Protein AF-A0A349TNV2-F1 (afdb_monomer_lite)

Secondary structure (DSSP, 8-state):
-HHHHHHHHHTTTHHHHHHHHHHHTT--HHHHHHHHHHHHHHHHHHHHHHHHHHHHH-HHHHHHHTHHHHHHHHHHHTT--SHHHHHHHHHHHHHHHHHHHHHHHHHHHHHHHHHHHHHHHHHHHHHHHHHHHHHHHHHHHHHH--THHHHHHHHHHHHHHHHHIIIIIHHHHHHS-HHHHHHHHHHHHHHHHHHHHHHHHHHHHHHHT--TTHHHHHHHHHHHHHIIIIIHHHHHHHHHHHHHHH-

Foldseek 3Di:
DVVLVVVCVVPVNCVVVVQVVVVVLVDDPVLSVVLVVLLVCLQPVVLVCLVVVCVPPPPVVLLVVLVVLVVVLVVLVVVCSDSVSSSVSSNSVSSSNSSLVNLLVVLLQVLLVVLVVCCVPVNPLVLLLLLLVLLLQLLQVLLVDPDPSNSVSVSSNSSSNSSCCNRPVVVVCVVDPPVCNVVVVVVVVVVVVVCCVVLVVVLVVQVVVVDRSRSSNVSSVVSVVCCVPPSVVVSVVRVVVVVVVVD

Structure (mmCIF, N/CA/C/O backbone):
data_AF-A0A349TNV2-F1
#
_entry.id   AF-A0A349TNV2-F1
#
loop_
_atom_site.group_PDB
_atom_site.id
_atom_site.type_symbol
_atom_site.label_atom_id
_atom_site.label_alt_id
_atom_site.label_comp_id
_atom_site.label_asym_id
_atom_site.label_entity_id
_atom_site.label_seq_id
_atom_site.pdbx_PDB_ins_code
_atom_site.Cartn_x
_atom_site.Cartn_y
_atom_site.Cartn_z
_atom_site.occupancy
_atom_site.B_iso_or_equiv
_atom_site.auth_seq_id
_atom_site.auth_comp_id
_atom_site.auth_asym_id
_atom_site.auth_atom_id
_atom_site.pdbx_PDB_model_num
ATOM 1 N N . MET A 1 1 ? -0.890 -7.336 -21.586 1.00 32.22 1 MET A N 1
ATOM 2 C CA . MET A 1 1 ? 0.481 -6.835 -21.336 1.00 32.22 1 MET A CA 1
ATOM 3 C C . MET A 1 1 ? 0.493 -5.632 -20.387 1.00 32.22 1 MET A C 1
ATOM 5 O O . MET A 1 1 ? 1.075 -5.751 -19.321 1.00 32.22 1 MET A O 1
ATOM 9 N N . ILE A 1 2 ? -0.232 -4.541 -20.679 1.00 30.17 2 ILE A N 1
ATOM 10 C CA . ILE A 1 2 ? -0.302 -3.331 -19.821 1.00 30.17 2 ILE A CA 1
ATOM 11 C C . ILE A 1 2 ? -0.907 -3.607 -18.427 1.00 30.17 2 ILE A C 1
ATOM 13 O O . ILE A 1 2 ? -0.329 -3.207 -17.424 1.00 30.17 2 ILE A O 1
ATOM 17 N N . TYR A 1 3 ? -1.991 -4.387 -18.330 1.00 29.11 3 TYR A N 1
ATOM 18 C CA . TYR A 1 3 ? -2.582 -4.757 -17.029 1.00 29.11 3 TYR A CA 1
ATOM 19 C C . TYR A 1 3 ? -1.726 -5.729 -16.202 1.00 29.11 3 TYR A C 1
ATOM 21 O O . TYR A 1 3 ? -1.764 -5.688 -14.976 1.00 29.11 3 TYR A O 1
ATOM 29 N N . GLY A 1 4 ? -0.914 -6.563 -16.861 1.00 31.00 4 GLY A N 1
ATOM 30 C CA . GLY A 1 4 ? 0.079 -7.397 -16.180 1.00 31.00 4 GLY A CA 1
ATOM 31 C C . GLY A 1 4 ? 1.189 -6.537 -15.582 1.00 31.00 4 GLY A C 1
ATOM 32 O O . GLY A 1 4 ? 1.549 -6.719 -14.428 1.00 31.00 4 GLY A O 1
ATOM 33 N N . LEU A 1 5 ? 1.658 -5.526 -16.318 1.00 33.62 5 LEU A N 1
ATOM 34 C CA . LEU A 1 5 ? 2.680 -4.597 -15.839 1.00 33.62 5 LEU A CA 1
ATOM 35 C C . LEU A 1 5 ? 2.202 -3.750 -14.644 1.00 33.62 5 LEU A C 1
ATOM 37 O O . LEU A 1 5 ? 2.949 -3.580 -13.688 1.00 33.62 5 LEU A O 1
ATOM 41 N N . SER A 1 6 ? 0.948 -3.281 -14.650 1.00 33.78 6 SER A N 1
ATOM 42 C CA . SER A 1 6 ? 0.357 -2.571 -13.501 1.00 33.78 6 SER A CA 1
ATOM 43 C C . SER A 1 6 ? 0.203 -3.470 -12.268 1.00 33.78 6 SER A C 1
ATOM 45 O O . SER A 1 6 ? 0.395 -3.017 -11.143 1.00 33.78 6 SER A O 1
ATOM 47 N N . PHE A 1 7 ? -0.075 -4.760 -12.468 1.00 36.94 7 PHE A N 1
ATOM 48 C CA . PHE A 1 7 ? -0.092 -5.761 -11.401 1.00 36.94 7 PHE A CA 1
ATOM 49 C C . PHE A 1 7 ? 1.321 -6.026 -10.831 1.00 36.94 7 PHE A C 1
ATOM 51 O O . PHE A 1 7 ? 1.501 -6.107 -9.615 1.00 36.94 7 PHE A O 1
ATOM 58 N N . PHE A 1 8 ? 2.340 -6.050 -11.699 1.00 37.78 8 PHE A N 1
ATOM 59 C CA . PHE A 1 8 ? 3.764 -6.180 -11.351 1.00 37.78 8 PHE A CA 1
ATOM 60 C C . PHE A 1 8 ? 4.435 -4.893 -10.849 1.00 37.78 8 PHE A C 1
ATOM 62 O O . PHE A 1 8 ? 5.605 -4.943 -10.491 1.00 37.78 8 PHE A O 1
ATOM 69 N N . GLN A 1 9 ? 3.733 -3.757 -10.821 1.00 39.41 9 GLN A N 1
ATOM 70 C CA . GLN A 1 9 ? 4.175 -2.539 -10.129 1.00 39.41 9 GLN A CA 1
ATOM 71 C C . GLN A 1 9 ? 3.709 -2.511 -8.665 1.00 39.41 9 GLN A C 1
ATOM 73 O O . GLN A 1 9 ? 4.370 -1.907 -7.823 1.00 39.41 9 GLN A O 1
ATOM 78 N N . CYS A 1 10 ? 2.592 -3.178 -8.339 1.00 38.66 10 CYS A N 1
ATOM 79 C CA . CYS A 1 10 ? 2.111 -3.318 -6.958 1.00 38.66 10 CYS A CA 1
ATOM 80 C C . CYS A 1 10 ? 2.883 -4.378 -6.158 1.00 38.66 10 CYS A C 1
ATOM 82 O O . CYS A 1 10 ? 3.045 -4.242 -4.946 1.00 38.66 10 CYS A O 1
ATOM 84 N N . PHE A 1 11 ? 3.371 -5.420 -6.828 1.00 34.78 11 PHE A N 1
ATOM 85 C CA . PHE A 1 11 ? 4.443 -6.272 -6.323 1.00 34.78 11 PHE A CA 1
ATOM 86 C C . PHE A 1 11 ? 5.763 -5.656 -6.772 1.00 34.78 11 PHE A C 1
ATOM 88 O O . PHE A 1 11 ? 5.845 -5.247 -7.909 1.00 34.78 11 PHE A O 1
ATOM 95 N N . MET A 1 12 ? 6.810 -5.586 -5.956 1.00 51.19 12 MET A N 1
ATOM 96 C CA . MET A 1 12 ? 8.117 -5.019 -6.347 1.00 51.19 12 MET A CA 1
ATOM 97 C C . MET A 1 12 ? 8.882 -5.880 -7.394 1.00 51.19 12 MET A C 1
ATOM 99 O O . MET A 1 12 ? 10.088 -6.079 -7.288 1.00 51.19 12 MET A O 1
ATOM 103 N N . LEU A 1 13 ? 8.189 -6.434 -8.395 1.00 44.84 13 LEU A N 1
ATOM 104 C CA . LEU A 1 13 ? 8.688 -7.363 -9.411 1.00 44.84 13 LEU A CA 1
ATOM 105 C C . LEU A 1 13 ? 9.295 -6.662 -10.637 1.00 44.84 13 LEU A C 1
ATOM 107 O O . LEU A 1 13 ? 9.923 -7.329 -11.454 1.00 44.84 13 LEU A O 1
ATOM 111 N N . THR A 1 14 ? 9.219 -5.331 -10.736 1.00 53.31 14 THR A N 1
ATOM 112 C CA . THR A 1 14 ? 10.075 -4.568 -11.664 1.00 53.31 14 THR A CA 1
ATOM 113 C C . THR A 1 14 ? 11.560 -4.790 -11.351 1.00 53.31 14 THR A C 1
ATOM 115 O O . THR A 1 14 ? 12.366 -4.920 -12.265 1.00 53.31 14 THR A O 1
ATOM 118 N N . VAL A 1 15 ? 11.925 -4.915 -10.069 1.00 56.25 15 VAL A N 1
ATOM 119 C CA . VAL A 1 15 ? 13.321 -5.020 -9.608 1.00 56.25 15 VAL A CA 1
ATOM 120 C C . VAL A 1 15 ? 14.078 -6.224 -10.204 1.00 56.25 15 VAL A C 1
ATOM 122 O O . VAL A 1 15 ? 15.173 -6.019 -10.727 1.00 56.25 15 VAL A O 1
ATOM 125 N N . PRO A 1 16 ? 13.545 -7.465 -10.207 1.00 54.78 16 PRO A N 1
ATOM 126 C CA . PRO A 1 16 ? 14.245 -8.598 -10.820 1.00 54.78 16 PRO A CA 1
ATOM 127 C C . PRO A 1 16 ? 14.304 -8.561 -12.354 1.00 54.78 16 PRO A C 1
ATOM 129 O O . PRO A 1 16 ? 15.108 -9.285 -12.932 1.00 54.78 16 PRO A O 1
ATOM 132 N N . VAL A 1 17 ? 13.484 -7.744 -13.026 1.00 64.81 17 VAL A N 1
ATOM 133 C CA . VAL A 1 17 ? 13.437 -7.669 -14.501 1.00 64.81 17 VAL A CA 1
ATOM 134 C C . VAL A 1 17 ? 14.246 -6.487 -15.043 1.00 64.81 17 VAL A C 1
ATOM 136 O O . VAL A 1 17 ? 14.849 -6.593 -16.110 1.00 64.81 17 VAL A O 1
ATOM 139 N N . ILE A 1 18 ? 14.310 -5.375 -14.305 1.00 72.81 18 ILE A N 1
ATOM 140 C CA . ILE A 1 18 ? 14.924 -4.126 -14.771 1.00 72.81 18 ILE A CA 1
ATOM 141 C C . ILE A 1 18 ? 16.445 -4.236 -14.917 1.00 72.81 18 ILE A C 1
ATOM 143 O O . ILE A 1 18 ? 17.007 -3.725 -15.883 1.00 72.81 18 ILE A O 1
ATOM 147 N N . VAL A 1 19 ? 17.105 -4.978 -14.019 1.00 75.31 19 VAL A N 1
ATOM 148 C CA . VAL A 1 19 ? 18.560 -5.184 -14.061 1.00 75.31 19 VAL A CA 1
ATOM 149 C C . VAL A 1 19 ? 18.973 -6.017 -15.286 1.00 75.31 19 VAL A C 1
ATOM 151 O O . VAL A 1 19 ? 19.799 -5.526 -16.058 1.00 75.31 19 VAL A O 1
ATOM 154 N N . PRO A 1 20 ? 18.390 -7.210 -15.557 1.00 76.31 20 PRO A N 1
ATOM 155 C CA . PRO A 1 20 ? 18.651 -7.932 -16.805 1.00 76.31 20 PRO A CA 1
ATOM 156 C C . PRO A 1 20 ? 18.308 -7.128 -18.064 1.00 76.31 20 PRO A C 1
ATOM 158 O O . PRO A 1 20 ? 19.031 -7.200 -19.055 1.00 76.31 20 PRO A O 1
ATOM 161 N N . PHE A 1 21 ? 17.230 -6.339 -18.032 1.00 80.75 21 PHE A N 1
ATOM 162 C CA . PHE A 1 21 ? 16.831 -5.507 -19.165 1.00 80.75 21 PHE A CA 1
ATOM 163 C C . PHE A 1 21 ? 17.869 -4.415 -19.477 1.00 80.75 21 PHE A C 1
ATOM 165 O O . PHE A 1 21 ? 18.309 -4.308 -20.620 1.00 80.75 21 PHE A O 1
ATOM 172 N N . PHE A 1 22 ? 18.331 -3.646 -18.488 1.00 81.38 22 PHE A N 1
ATOM 173 C CA . PHE A 1 22 ? 19.371 -2.633 -18.711 1.00 81.38 22 PHE A CA 1
ATOM 174 C C . PHE A 1 22 ? 20.727 -3.248 -19.073 1.00 81.38 22 PHE A C 1
ATOM 176 O O . PHE A 1 22 ? 21.429 -2.707 -19.926 1.00 81.38 22 PHE A O 1
ATOM 183 N N . ALA A 1 23 ? 21.060 -4.418 -18.522 1.00 82.81 23 ALA A N 1
ATOM 184 C CA . ALA A 1 23 ? 22.239 -5.169 -18.949 1.00 82.81 23 ALA A CA 1
ATOM 185 C C . ALA A 1 23 ? 22.142 -5.586 -20.430 1.00 82.81 23 ALA A C 1
ATOM 187 O O . ALA A 1 23 ? 23.123 -5.485 -21.163 1.00 82.81 23 ALA A O 1
ATOM 188 N N . SER A 1 24 ? 20.951 -5.973 -20.912 1.00 82.12 24 SER A N 1
ATOM 189 C CA . SER A 1 24 ? 20.725 -6.285 -22.336 1.00 82.12 24 SER A CA 1
ATOM 190 C C . SER A 1 24 ? 20.869 -5.072 -23.267 1.00 82.12 24 SER A C 1
ATOM 192 O O . SER A 1 24 ? 21.151 -5.240 -24.450 1.00 82.12 24 SER A O 1
ATOM 194 N N . LYS A 1 25 ? 20.739 -3.850 -22.730 1.00 81.38 25 LYS A N 1
ATOM 195 C CA . LYS A 1 25 ? 21.021 -2.581 -23.424 1.00 81.38 25 LYS A CA 1
ATOM 196 C C . LYS A 1 25 ? 22.511 -2.196 -23.395 1.00 81.38 25 LYS A C 1
ATOM 198 O O . LYS A 1 25 ? 22.867 -1.126 -23.873 1.00 81.38 25 LYS A O 1
ATOM 203 N N . GLY A 1 26 ? 23.378 -3.054 -22.853 1.00 84.81 26 GLY A N 1
ATOM 204 C CA . GLY A 1 26 ? 24.829 -2.859 -22.829 1.00 84.81 26 GLY A CA 1
ATOM 205 C C . GLY A 1 26 ? 25.359 -2.070 -21.631 1.00 84.81 26 GLY A C 1
ATOM 206 O O . GLY A 1 26 ? 26.537 -1.722 -21.632 1.00 84.81 26 GLY A O 1
ATOM 207 N N . LEU A 1 27 ? 24.533 -1.790 -20.615 1.00 88.38 27 LEU A N 1
ATOM 208 C CA . LEU A 1 27 ? 24.975 -1.064 -19.422 1.00 88.38 27 LEU A CA 1
ATOM 209 C C . LEU A 1 27 ? 25.756 -1.971 -18.468 1.00 88.38 27 LEU A C 1
ATOM 211 O O . LEU A 1 27 ? 25.392 -3.124 -18.219 1.00 88.38 27 LEU A O 1
ATOM 215 N N . SER A 1 28 ? 26.792 -1.404 -17.859 1.00 92.69 28 SER A N 1
ATOM 216 C CA . SER A 1 28 ? 27.490 -2.005 -16.727 1.00 92.69 28 SER A CA 1
ATOM 217 C C . SER A 1 28 ? 26.637 -1.969 -15.453 1.00 92.69 28 SER A C 1
ATOM 219 O O . SER A 1 28 ? 25.722 -1.158 -15.300 1.00 92.69 28 SER A O 1
ATOM 221 N N . LEU A 1 29 ? 26.978 -2.815 -14.474 1.00 86.62 29 LEU A N 1
ATOM 222 C CA . LEU A 1 29 ? 26.309 -2.809 -13.168 1.00 86.62 29 LEU A CA 1
ATOM 223 C C . LEU A 1 29 ? 26.375 -1.437 -12.483 1.00 86.62 29 LEU A C 1
ATOM 225 O O . LEU A 1 29 ? 25.392 -1.014 -11.885 1.00 86.62 29 LEU A O 1
ATOM 229 N N . VAL A 1 30 ? 27.499 -0.724 -12.595 1.00 91.31 30 VAL A N 1
ATOM 230 C CA . VAL A 1 30 ? 27.665 0.605 -11.986 1.00 91.31 30 VAL A CA 1
ATOM 231 C C . VAL A 1 30 ? 26.669 1.604 -12.579 1.00 91.31 30 VAL A C 1
ATOM 233 O O . VAL A 1 30 ? 25.993 2.314 -11.838 1.00 91.31 30 VAL A O 1
ATOM 236 N N . GLU A 1 31 ? 26.515 1.612 -13.902 1.00 88.94 31 GLU A N 1
ATOM 237 C CA . GLU A 1 31 ? 25.562 2.486 -14.594 1.00 88.94 31 GLU A CA 1
ATOM 238 C C . GLU A 1 31 ? 24.113 2.147 -14.238 1.00 88.94 31 GLU A C 1
ATOM 240 O O . GLU A 1 31 ? 23.297 3.044 -14.034 1.00 88.94 31 GLU A O 1
ATOM 245 N N . ILE A 1 32 ? 23.804 0.859 -14.075 1.00 87.31 32 ILE A N 1
ATOM 246 C CA . ILE A 1 32 ? 22.494 0.406 -13.599 1.00 87.31 32 ILE A CA 1
ATOM 247 C C . ILE A 1 32 ? 22.216 0.943 -12.190 1.00 87.31 32 ILE A C 1
ATOM 249 O O . ILE A 1 32 ? 21.134 1.473 -11.941 1.00 87.31 32 ILE A O 1
ATOM 253 N N . PHE A 1 33 ? 23.179 0.872 -11.268 1.00 88.94 33 PHE A N 1
ATOM 254 C CA . PHE A 1 33 ? 23.015 1.442 -9.927 1.00 88.94 33 PHE A CA 1
ATOM 255 C C . PHE A 1 33 ? 22.883 2.973 -9.947 1.00 88.94 33 PHE A C 1
ATOM 257 O O . PHE A 1 33 ? 22.120 3.512 -9.144 1.00 88.94 33 PHE A O 1
ATOM 264 N N . TYR A 1 34 ? 23.536 3.678 -10.879 1.00 91.81 34 TYR A N 1
ATOM 265 C CA . TYR A 1 34 ? 23.293 5.111 -11.081 1.00 91.81 34 TYR A CA 1
ATOM 266 C C . TYR A 1 34 ? 21.864 5.399 -11.544 1.00 91.81 34 TYR A C 1
ATOM 268 O O . TYR A 1 34 ? 21.232 6.305 -11.001 1.00 91.81 34 TYR A O 1
ATOM 276 N N . LEU A 1 35 ? 21.319 4.612 -12.476 1.00 88.69 35 LEU A N 1
ATOM 277 C CA . LEU A 1 35 ? 19.914 4.724 -12.882 1.00 88.69 35 LEU A CA 1
ATOM 278 C C . LEU A 1 35 ? 18.961 4.511 -11.698 1.00 88.69 35 LEU A C 1
ATOM 280 O O . LEU A 1 35 ? 18.045 5.308 -11.498 1.00 88.69 35 LEU A O 1
ATOM 284 N N . GLN A 1 36 ? 19.222 3.507 -10.855 1.00 87.81 36 GLN A N 1
ATOM 285 C CA . GLN A 1 36 ? 18.415 3.263 -9.653 1.00 87.81 36 GLN A CA 1
ATOM 286 C C . GLN A 1 36 ? 18.517 4.407 -8.631 1.00 87.81 36 GLN A C 1
ATOM 288 O O . GLN A 1 36 ? 17.522 4.752 -7.992 1.00 87.81 36 GLN A O 1
ATOM 293 N N . ALA A 1 37 ? 19.691 5.030 -8.488 1.00 87.81 37 ALA A N 1
ATOM 294 C CA . ALA A 1 37 ? 19.865 6.202 -7.633 1.00 87.81 37 ALA A CA 1
ATOM 295 C C . ALA A 1 37 ? 19.082 7.419 -8.158 1.00 87.81 37 ALA A C 1
ATOM 297 O O . ALA A 1 37 ? 18.445 8.121 -7.371 1.00 87.81 37 ALA A O 1
ATOM 298 N N . VAL A 1 38 ? 19.080 7.642 -9.478 1.00 90.06 38 VAL A N 1
ATOM 299 C CA . VAL A 1 38 ? 18.273 8.689 -10.127 1.00 90.06 38 VAL A CA 1
ATOM 300 C C . VAL A 1 38 ? 16.784 8.441 -9.886 1.00 90.06 38 VAL A C 1
ATOM 302 O O . VAL A 1 38 ? 16.102 9.340 -9.395 1.00 90.06 38 VAL A O 1
ATOM 305 N N . PHE A 1 39 ? 16.296 7.219 -10.129 1.00 86.00 39 PHE A N 1
ATOM 306 C CA . PHE A 1 39 ? 14.910 6.835 -9.850 1.00 86.00 39 PHE A CA 1
ATOM 307 C C . PHE A 1 39 ? 14.528 7.111 -8.388 1.00 86.00 39 PHE A C 1
ATOM 309 O O . PHE A 1 39 ? 13.553 7.816 -8.120 1.00 86.00 39 PHE A O 1
ATOM 316 N N . ALA A 1 40 ? 15.332 6.633 -7.432 1.00 83.00 40 ALA A N 1
ATOM 317 C CA . ALA A 1 40 ? 15.083 6.824 -6.005 1.00 83.00 40 ALA A CA 1
ATOM 318 C C . ALA A 1 40 ? 15.062 8.308 -5.600 1.00 83.00 40 ALA A C 1
ATOM 320 O O . ALA A 1 40 ? 14.186 8.721 -4.838 1.00 83.00 40 ALA A O 1
ATOM 321 N N . MET A 1 41 ? 15.964 9.137 -6.139 1.00 84.81 41 MET A N 1
ATOM 322 C CA . MET A 1 41 ? 15.919 10.586 -5.909 1.00 84.81 41 MET A CA 1
ATOM 323 C C . MET A 1 41 ? 14.630 11.206 -6.444 1.00 84.81 41 MET A C 1
ATOM 325 O O . MET A 1 41 ? 13.989 11.993 -5.746 1.00 84.81 41 MET A O 1
ATOM 329 N N . THR A 1 42 ? 14.217 10.835 -7.655 1.00 83.44 42 THR A N 1
ATOM 330 C CA . THR A 1 42 ? 12.967 11.334 -8.247 1.00 83.44 42 THR A CA 1
ATOM 331 C C . THR A 1 42 ? 11.707 10.792 -7.593 1.00 83.44 42 THR A C 1
ATOM 333 O O . THR A 1 42 ? 10.646 11.375 -7.774 1.00 83.44 42 THR A O 1
ATOM 336 N N . LEU A 1 43 ? 11.804 9.718 -6.813 1.00 79.12 43 LEU A N 1
ATOM 337 C CA . LEU A 1 43 ? 10.708 9.247 -5.977 1.00 79.12 43 LEU A CA 1
ATOM 338 C C . LEU A 1 43 ? 10.530 10.156 -4.749 1.00 79.12 43 LEU A C 1
ATOM 340 O O . LEU A 1 43 ? 9.414 10.569 -4.451 1.00 79.12 43 LEU A O 1
ATOM 344 N N . VAL A 1 44 ? 11.631 10.496 -4.069 1.00 75.81 44 VAL A N 1
ATOM 345 C CA . VAL A 1 44 ? 11.621 11.242 -2.795 1.00 75.81 44 VAL A CA 1
ATOM 346 C C . VAL A 1 44 ? 11.410 12.741 -3.000 1.00 75.81 44 VAL A C 1
ATOM 348 O O . VAL A 1 44 ? 10.664 13.381 -2.257 1.00 75.81 44 VAL A O 1
ATOM 351 N N . PHE A 1 45 ? 12.071 13.329 -3.999 1.00 72.06 45 PHE A N 1
ATOM 352 C CA . PHE A 1 45 ? 12.088 14.780 -4.179 1.00 72.06 45 PHE A CA 1
ATOM 353 C C . PHE A 1 45 ? 10.701 15.388 -4.443 1.00 72.06 45 PHE A C 1
ATOM 355 O O . PHE A 1 45 ? 10.435 16.450 -3.889 1.00 72.06 45 PHE A O 1
ATOM 362 N N . PRO A 1 46 ? 9.792 14.756 -5.216 1.00 67.69 46 PRO A N 1
ATOM 363 C CA . PRO A 1 46 ? 8.415 15.220 -5.380 1.00 67.69 46 PRO A CA 1
ATOM 364 C C . PRO A 1 46 ? 7.513 14.886 -4.189 1.00 67.69 46 PRO A C 1
ATOM 366 O O . PRO A 1 46 ? 6.485 15.534 -4.013 1.00 67.69 46 PRO A O 1
ATOM 369 N N . GLU A 1 47 ? 7.874 13.915 -3.349 1.00 63.91 47 GLU A N 1
ATOM 370 C CA . GLU A 1 47 ? 7.046 13.476 -2.223 1.00 63.91 47 GLU A CA 1
ATOM 371 C C . GLU A 1 47 ? 6.894 14.592 -1.174 1.00 63.91 47 GLU A C 1
ATOM 373 O O . GLU A 1 47 ? 5.773 14.934 -0.793 1.00 63.91 47 GLU A O 1
ATOM 378 N N . ALA A 1 48 ? 7.995 15.259 -0.808 1.00 59.53 48 ALA A N 1
ATOM 379 C CA . ALA A 1 48 ? 7.993 16.401 0.113 1.00 59.53 48 ALA A CA 1
ATOM 380 C C . ALA A 1 48 ? 7.150 17.617 -0.364 1.00 59.53 48 ALA A C 1
ATOM 382 O O . ALA A 1 48 ? 6.329 18.105 0.417 1.00 59.53 48 ALA A O 1
ATOM 383 N N . PRO A 1 49 ? 7.269 18.114 -1.614 1.00 59.50 49 PRO A N 1
ATOM 384 C CA . PRO A 1 49 ? 6.438 19.199 -2.125 1.00 59.50 49 PRO A CA 1
ATOM 385 C C . PRO A 1 49 ? 5.023 18.751 -2.496 1.00 59.50 49 PRO A C 1
ATOM 387 O O . PRO A 1 49 ? 4.126 19.584 -2.446 1.00 59.50 49 PRO A O 1
ATOM 390 N N . SER A 1 50 ? 4.771 17.478 -2.832 1.00 59.19 50 SER A N 1
ATOM 391 C CA . SER A 1 50 ? 3.427 17.010 -3.217 1.00 59.19 50 SER A CA 1
ATOM 392 C C . SER A 1 50 ? 2.394 17.173 -2.100 1.00 59.19 50 SER A C 1
ATOM 394 O O . SER A 1 50 ? 1.238 17.479 -2.389 1.00 59.19 50 SER A O 1
ATOM 396 N N . GLY A 1 51 ? 2.818 17.061 -0.834 1.00 55.41 51 GLY A N 1
ATOM 397 C CA . GLY A 1 51 ? 1.975 17.366 0.323 1.00 55.41 51 GLY A CA 1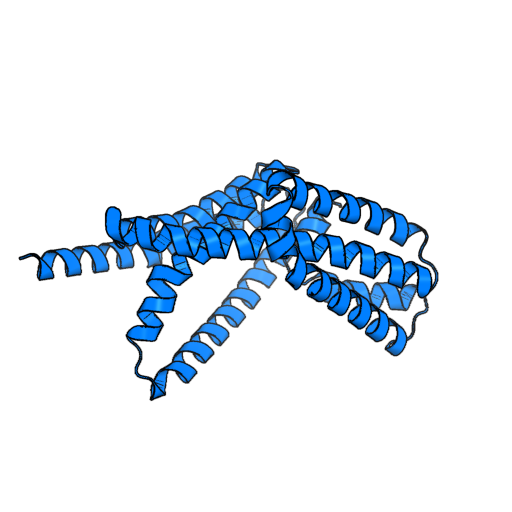
ATOM 398 C C . GLY A 1 51 ? 1.498 18.820 0.319 1.00 55.41 51 GLY A C 1
ATOM 399 O O . GLY A 1 51 ? 0.308 19.074 0.458 1.00 55.41 51 GLY A O 1
ATOM 400 N N . TYR A 1 52 ? 2.404 19.762 0.049 1.00 56.91 52 TYR A N 1
ATOM 401 C CA . TYR A 1 52 ? 2.092 21.190 -0.071 1.00 56.91 52 TYR A CA 1
ATOM 402 C C . TYR A 1 52 ? 1.324 21.526 -1.365 1.00 56.91 52 TYR A C 1
ATOM 404 O O . TYR A 1 52 ? 0.411 22.349 -1.377 1.00 56.91 52 TYR A O 1
ATOM 412 N N . PHE A 1 53 ? 1.652 20.859 -2.473 1.00 51.84 53 PHE A N 1
ATOM 413 C CA . PHE A 1 53 ? 1.035 21.077 -3.784 1.00 51.84 53 PHE A CA 1
ATOM 414 C C . PHE A 1 53 ? -0.425 20.597 -3.826 1.00 51.84 53 PHE A C 1
ATOM 416 O O . PHE A 1 53 ? -1.274 21.239 -4.449 1.00 51.84 53 PHE A O 1
ATOM 423 N N . ALA A 1 54 ? -0.742 19.499 -3.129 1.00 54.66 54 ALA A N 1
ATOM 424 C CA . ALA A 1 54 ? -2.107 18.996 -2.977 1.00 54.66 54 ALA A CA 1
ATOM 425 C C . ALA A 1 54 ? -3.012 19.958 -2.185 1.00 54.66 54 ALA A C 1
ATOM 427 O O . ALA A 1 54 ? -4.223 19.985 -2.434 1.00 54.66 54 ALA A O 1
ATOM 428 N N . ASP A 1 55 ? -2.428 20.758 -1.287 1.00 59.00 55 ASP A N 1
ATOM 429 C CA . ASP A 1 55 ? -3.137 21.770 -0.500 1.00 59.00 55 ASP A CA 1
ATOM 430 C C . ASP A 1 55 ? -3.459 23.039 -1.318 1.00 59.00 55 ASP A C 1
ATOM 432 O O . ASP A 1 55 ? -4.460 23.699 -1.045 1.00 59.00 55 ASP A O 1
ATOM 436 N N . LEU A 1 56 ? -2.678 23.351 -2.364 1.00 52.41 56 LEU A N 1
ATOM 437 C CA . LEU A 1 56 ? -2.845 24.552 -3.204 1.00 52.41 56 LEU A CA 1
ATOM 438 C C . LEU A 1 56 ? -3.660 24.330 -4.492 1.00 52.41 56 LEU A C 1
ATOM 440 O O . LEU A 1 56 ? -4.486 25.167 -4.845 1.00 52.41 56 LEU A O 1
ATOM 444 N N . PHE A 1 57 ? -3.432 23.229 -5.219 1.00 51.50 57 PHE A N 1
ATOM 445 C CA . PHE A 1 57 ? -3.938 23.049 -6.597 1.00 51.50 57 PHE A CA 1
ATOM 446 C C . PHE A 1 57 ? -5.232 22.230 -6.724 1.00 51.50 57 PHE A C 1
ATOM 448 O O . PHE A 1 57 ? -5.756 22.043 -7.826 1.00 51.50 57 PHE A O 1
ATOM 455 N N . GLY A 1 58 ? -5.763 21.738 -5.606 1.00 56.22 58 GLY A N 1
ATOM 456 C CA . GLY A 1 58 ? -6.952 20.894 -5.590 1.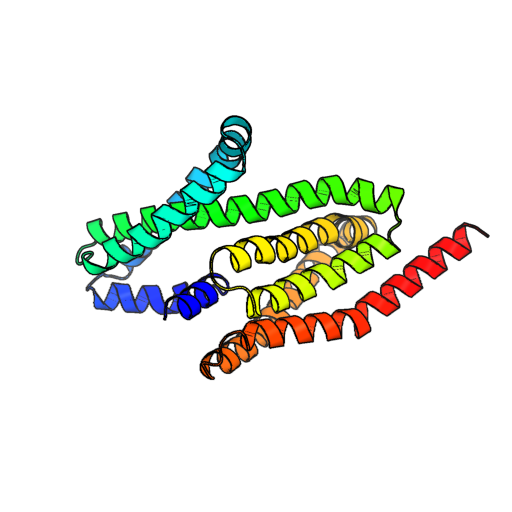00 56.22 58 GLY A CA 1
ATOM 457 C C . GLY A 1 58 ? -6.657 19.435 -5.968 1.00 56.22 58 GLY A C 1
ATOM 458 O O . GLY A 1 58 ? -6.128 19.103 -7.031 1.00 56.22 58 GLY A O 1
ATOM 459 N N . ARG A 1 59 ? -7.075 18.528 -5.077 1.00 54.16 59 ARG A N 1
ATOM 460 C CA . ARG A 1 59 ? -6.744 17.087 -5.060 1.00 54.16 59 ARG A CA 1
ATOM 461 C C . ARG A 1 59 ? -6.920 16.328 -6.374 1.00 54.16 59 ARG A C 1
ATOM 463 O O . ARG A 1 59 ? -6.137 15.431 -6.665 1.00 54.16 59 ARG A O 1
ATOM 470 N N . ARG A 1 60 ? -7.970 16.626 -7.144 1.00 48.66 60 ARG A N 1
ATOM 471 C CA . ARG A 1 60 ? -8.304 15.866 -8.362 1.00 48.66 60 ARG A CA 1
ATOM 472 C C . ARG A 1 60 ? -7.270 16.087 -9.471 1.00 48.66 60 ARG A C 1
ATOM 474 O O . ARG A 1 60 ? -6.965 15.152 -10.203 1.00 48.66 60 ARG A O 1
ATOM 481 N N . ASN A 1 61 ? -6.702 17.289 -9.553 1.00 50.22 61 ASN A N 1
ATOM 482 C CA . ASN A 1 61 ? -5.739 17.648 -10.590 1.00 50.22 61 ASN A CA 1
ATOM 483 C C . ASN A 1 61 ? -4.344 17.100 -10.269 1.00 50.22 61 ASN A C 1
ATOM 485 O O . ASN A 1 61 ? -3.709 16.544 -11.156 1.00 50.22 61 ASN A O 1
ATOM 489 N N . ALA A 1 62 ? -3.918 17.136 -9.001 1.00 55.72 62 ALA A N 1
ATOM 490 C CA . ALA A 1 62 ? -2.651 16.535 -8.568 1.00 55.72 62 ALA A CA 1
ATOM 491 C C . ALA A 1 62 ? -2.568 15.027 -8.893 1.00 55.72 62 ALA A C 1
ATOM 493 O O . ALA A 1 62 ? -1.529 14.540 -9.330 1.00 55.72 62 ALA A O 1
ATOM 494 N N . LEU A 1 63 ? -3.686 14.300 -8.762 1.00 54.47 63 LEU A N 1
ATOM 495 C CA . LEU A 1 63 ? -3.761 12.868 -9.077 1.00 54.47 63 LEU A CA 1
ATOM 496 C C . LEU A 1 63 ? -3.777 12.573 -10.587 1.00 54.47 63 LEU A C 1
ATOM 498 O O . LEU A 1 63 ? -3.144 11.614 -11.027 1.00 54.47 63 LEU A O 1
ATOM 502 N N . MET A 1 64 ? -4.478 13.385 -11.388 1.00 54.09 64 MET A N 1
ATOM 503 C CA . MET A 1 64 ? -4.517 13.204 -12.849 1.00 54.09 64 MET A CA 1
ATOM 504 C C . MET A 1 64 ? -3.197 13.607 -13.525 1.00 54.09 64 MET A C 1
ATOM 506 O O . MET A 1 64 ? -2.798 12.983 -14.507 1.00 54.09 64 MET A O 1
ATOM 510 N N . VAL A 1 65 ? -2.477 14.590 -12.973 1.00 56.38 65 VAL A N 1
ATOM 511 C CA . VAL A 1 65 ? -1.153 15.007 -13.469 1.00 56.38 65 VAL A CA 1
ATOM 512 C C . VAL A 1 65 ? -0.107 13.894 -13.301 1.00 56.38 65 VAL A C 1
ATOM 514 O O . VAL A 1 65 ? 0.782 13.782 -14.135 1.00 56.38 65 VAL A O 1
ATOM 517 N N . GLY A 1 66 ? -0.254 13.004 -12.312 1.00 52.72 66 GLY A N 1
ATOM 518 C CA . GLY A 1 66 ? 0.638 11.854 -12.114 1.00 52.72 66 GLY A CA 1
ATOM 519 C C . GLY A 1 66 ? 0.438 10.684 -13.086 1.00 52.72 66 GLY A C 1
ATOM 520 O O . GLY A 1 66 ? 1.324 9.844 -13.222 1.00 52.72 66 GLY A O 1
ATOM 521 N N . SER A 1 67 ? -0.699 10.611 -13.792 1.00 54.12 67 SER A N 1
ATOM 522 C CA . SER A 1 67 ? -1.010 9.485 -14.696 1.00 54.12 67 SER A CA 1
ATOM 523 C C . SER A 1 67 ? -0.437 9.667 -16.110 1.00 54.12 67 SER A C 1
ATOM 525 O O . SER A 1 67 ? -0.153 8.685 -16.795 1.00 54.12 67 SER A O 1
ATOM 527 N N . VAL A 1 68 ? -0.252 10.918 -16.545 1.00 60.78 68 VAL A N 1
ATOM 528 C CA . VAL A 1 68 ? 0.282 11.279 -17.873 1.00 60.78 68 VAL A CA 1
ATOM 529 C C . VAL A 1 68 ? 1.769 10.901 -18.039 1.00 60.78 68 VAL A C 1
ATOM 531 O O . VAL A 1 68 ? 2.109 10.314 -19.069 1.00 60.78 68 VAL A O 1
ATOM 534 N N . PRO A 1 69 ? 2.652 11.124 -17.041 1.00 65.25 69 PRO A N 1
ATOM 535 C CA . PRO A 1 69 ? 4.050 10.699 -17.100 1.00 65.25 69 PRO A CA 1
ATOM 536 C C . PRO A 1 69 ? 4.213 9.187 -17.272 1.00 65.25 69 PRO A C 1
ATOM 538 O O . PRO A 1 69 ? 5.133 8.754 -17.952 1.00 65.25 69 PRO A O 1
ATOM 541 N N . HIS A 1 70 ? 3.297 8.368 -16.742 1.00 62.78 70 HIS A N 1
ATOM 542 C CA . HIS A 1 70 ? 3.405 6.906 -16.829 1.00 62.78 70 HIS A CA 1
ATOM 543 C C . HIS A 1 70 ? 3.380 6.411 -18.279 1.00 62.78 70 HIS A C 1
ATOM 545 O O . HIS A 1 70 ? 4.202 5.589 -18.672 1.00 62.78 70 HIS A O 1
ATOM 551 N N . VAL A 1 71 ? 2.467 6.945 -19.096 1.00 61.25 71 VAL A N 1
ATOM 552 C CA . VAL A 1 71 ? 2.359 6.592 -20.523 1.00 61.25 71 VAL A CA 1
ATOM 553 C C . VAL A 1 71 ? 3.545 7.151 -21.310 1.00 61.25 71 VAL A C 1
ATOM 555 O O . VAL A 1 71 ? 4.110 6.451 -22.147 1.00 61.25 71 VAL A O 1
ATOM 558 N N . LEU A 1 72 ? 3.965 8.382 -21.005 1.00 67.44 72 LEU A N 1
ATOM 559 C CA . LEU A 1 72 ? 5.114 9.021 -21.652 1.00 67.44 72 LEU A CA 1
ATOM 560 C C . LEU A 1 72 ? 6.432 8.297 -21.342 1.00 67.44 72 LEU A C 1
ATOM 562 O O . LEU A 1 72 ? 7.250 8.129 -22.239 1.00 67.44 72 LEU A O 1
ATOM 566 N N . GLY A 1 73 ? 6.613 7.795 -20.118 1.00 66.00 73 GLY A N 1
ATOM 567 C CA . GLY A 1 73 ? 7.796 7.033 -19.717 1.00 66.00 73 GLY A CA 1
ATOM 568 C C . GLY A 1 73 ? 7.975 5.777 -20.566 1.00 66.00 73 GLY A C 1
ATOM 569 O O . GLY A 1 73 ? 9.030 5.572 -21.161 1.00 66.00 73 GLY A O 1
ATOM 570 N N . TYR A 1 74 ? 6.923 4.974 -20.736 1.00 67.62 74 TYR A N 1
ATOM 571 C CA . TYR A 1 74 ? 7.010 3.785 -21.593 1.00 67.62 74 TYR A CA 1
ATOM 572 C C . TYR A 1 74 ? 7.263 4.113 -23.071 1.00 67.62 74 TYR A C 1
ATOM 574 O O . TYR A 1 74 ? 7.885 3.312 -23.766 1.00 67.62 74 TYR A O 1
ATOM 582 N N . LEU A 1 75 ? 6.852 5.287 -23.561 1.00 69.12 75 LEU A N 1
ATOM 583 C CA . LEU A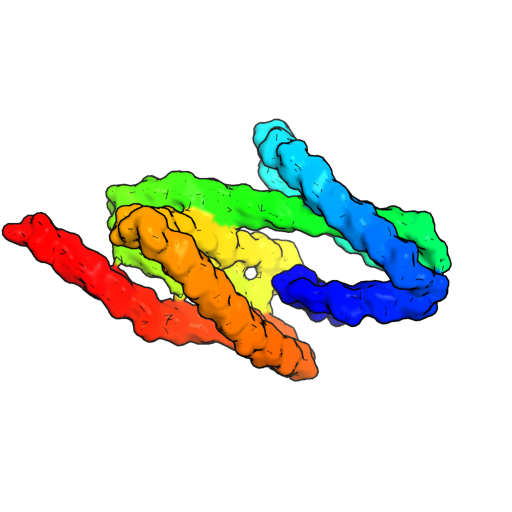 1 75 ? 7.205 5.742 -24.909 1.00 69.12 75 LEU A CA 1
ATOM 584 C C . LEU A 1 75 ? 8.690 6.121 -25.014 1.00 69.12 75 LEU A C 1
ATOM 586 O O . LEU A 1 75 ? 9.331 5.733 -25.986 1.00 69.12 75 LEU A O 1
ATOM 590 N N . VAL A 1 76 ? 9.256 6.786 -24.000 1.00 70.25 76 VAL A N 1
ATOM 591 C CA . VAL A 1 76 ? 10.696 7.113 -23.933 1.00 70.25 76 VAL A CA 1
ATOM 592 C C . VAL A 1 76 ? 11.554 5.843 -23.922 1.00 70.25 76 VAL A C 1
ATOM 594 O O . VAL A 1 76 ? 12.568 5.793 -24.613 1.00 70.25 76 VAL A O 1
ATOM 597 N N . LEU A 1 77 ? 11.116 4.786 -23.227 1.00 74.06 77 LEU A N 1
ATOM 598 C CA . LEU A 1 77 ? 11.834 3.505 -23.159 1.00 74.06 77 LEU A CA 1
ATOM 599 C C . LEU A 1 77 ? 12.066 2.857 -24.533 1.00 74.06 77 LEU A C 1
ATOM 601 O O . LEU A 1 77 ? 13.092 2.213 -24.738 1.00 74.06 77 LEU A O 1
ATOM 605 N N . ASN A 1 78 ? 11.131 3.030 -25.476 1.00 73.00 78 ASN A N 1
ATOM 606 C CA . ASN A 1 78 ? 11.246 2.448 -26.818 1.00 73.00 78 ASN A CA 1
ATOM 607 C C . ASN A 1 78 ? 12.429 3.024 -27.614 1.00 73.00 78 ASN A C 1
ATOM 609 O O . ASN A 1 78 ? 12.936 2.346 -28.500 1.00 73.00 78 ASN A O 1
ATOM 613 N N . TYR A 1 79 ? 12.876 4.237 -27.277 1.00 76.06 79 TYR A N 1
ATOM 614 C CA . TYR A 1 79 ? 13.970 4.945 -27.952 1.00 76.06 79 TYR A CA 1
ATOM 615 C C . TYR A 1 79 ? 15.204 5.133 -27.052 1.00 76.06 79 TYR A C 1
ATOM 617 O O . TYR A 1 79 ? 16.182 5.769 -27.443 1.00 76.06 79 TYR A O 1
ATOM 625 N N . ALA A 1 80 ? 15.158 4.618 -25.820 1.00 79.25 80 ALA A N 1
ATOM 626 C CA . ALA A 1 80 ? 16.229 4.753 -24.846 1.00 79.25 80 ALA A CA 1
ATOM 627 C C . ALA A 1 80 ? 17.283 3.653 -25.051 1.00 79.25 80 ALA A C 1
ATOM 629 O O . ALA A 1 80 ? 17.223 2.584 -24.440 1.00 79.25 80 ALA A O 1
ATOM 630 N N . ASP A 1 81 ? 18.255 3.936 -25.918 1.00 80.19 81 ASP A N 1
ATOM 631 C CA . ASP A 1 81 ? 19.381 3.035 -26.222 1.00 80.19 81 ASP A CA 1
ATOM 632 C C . ASP A 1 81 ? 20.704 3.469 -25.574 1.00 80.19 81 ASP A C 1
ATOM 634 O O . ASP A 1 81 ? 21.725 2.806 -25.720 1.00 80.19 81 ASP A O 1
ATOM 638 N N . ASN A 1 82 ? 20.698 4.581 -24.839 1.00 84.88 82 ASN A N 1
ATOM 639 C CA . ASN A 1 82 ? 21.858 5.085 -24.112 1.00 84.88 82 ASN A CA 1
ATOM 640 C C . ASN A 1 82 ? 21.486 5.468 -22.674 1.00 84.88 82 ASN A C 1
ATOM 642 O O . ASN A 1 82 ? 20.310 5.624 -22.331 1.00 84.88 82 ASN A O 1
ATOM 646 N N . ILE A 1 83 ? 22.504 5.647 -21.830 1.00 86.06 83 ILE A N 1
ATOM 647 C CA . ILE A 1 83 ? 22.321 5.950 -20.406 1.00 86.06 83 ILE A CA 1
ATOM 648 C C . ILE A 1 83 ? 21.491 7.222 -20.170 1.00 86.06 83 ILE A C 1
ATOM 650 O O . ILE A 1 83 ? 20.668 7.247 -19.263 1.00 86.06 83 ILE A O 1
ATOM 654 N N . GLY A 1 84 ? 21.632 8.250 -21.015 1.00 86.94 84 GLY A N 1
ATOM 655 C CA . GLY A 1 84 ? 20.870 9.497 -20.898 1.00 86.94 84 GLY A CA 1
ATOM 656 C C . GLY A 1 84 ? 19.372 9.312 -21.165 1.00 86.94 84 GLY A C 1
ATOM 657 O O . GLY A 1 84 ? 18.541 9.819 -20.413 1.00 86.94 84 GLY A O 1
ATOM 658 N N . GLY A 1 85 ? 19.016 8.531 -22.188 1.00 85.50 85 GLY A N 1
ATOM 659 C CA . GLY A 1 85 ? 17.628 8.166 -22.477 1.00 85.50 85 GLY A CA 1
ATOM 660 C C . GLY A 1 85 ? 17.011 7.316 -21.365 1.00 85.50 85 GLY A C 1
ATOM 661 O O . GLY A 1 85 ? 15.860 7.534 -20.987 1.00 85.50 85 GLY A O 1
ATOM 662 N N . LEU A 1 86 ? 17.792 6.401 -20.784 1.00 86.69 86 LEU A N 1
ATOM 663 C CA . LEU A 1 86 ? 17.361 5.585 -19.646 1.00 86.69 86 LEU A CA 1
ATOM 664 C C . LEU A 1 86 ? 17.216 6.412 -18.358 1.00 86.69 86 LEU A C 1
ATOM 666 O O . LEU A 1 86 ? 16.284 6.181 -17.594 1.00 86.69 86 LEU A O 1
ATOM 670 N N . MET A 1 87 ? 18.064 7.423 -18.140 1.00 89.31 87 MET A N 1
ATOM 671 C CA . MET A 1 87 ? 17.896 8.384 -17.042 1.00 89.31 87 MET A CA 1
ATOM 672 C C . MET A 1 87 ? 16.604 9.188 -17.203 1.00 89.31 87 MET A C 1
ATOM 674 O O . MET A 1 87 ? 15.841 9.311 -16.249 1.00 89.31 87 MET A O 1
ATOM 678 N N . ALA A 1 88 ? 16.322 9.703 -18.405 1.00 86.69 88 ALA A N 1
ATOM 679 C CA . ALA A 1 88 ? 15.077 10.421 -18.678 1.00 86.69 88 ALA A CA 1
ATOM 680 C C . ALA A 1 88 ? 13.845 9.531 -18.436 1.00 86.69 88 ALA A C 1
ATOM 682 O O . ALA A 1 88 ? 12.868 9.975 -17.834 1.00 86.69 88 ALA A O 1
ATOM 683 N N . PHE A 1 89 ? 13.915 8.262 -18.845 1.00 85.69 89 PHE A N 1
ATOM 684 C CA . PHE A 1 89 ? 12.900 7.255 -18.548 1.00 85.69 89 PHE A CA 1
ATOM 685 C C . PHE A 1 89 ? 12.679 7.061 -17.037 1.00 85.69 89 PHE A C 1
ATOM 687 O O . PHE A 1 89 ? 11.539 7.158 -16.580 1.00 85.69 89 PHE A O 1
ATOM 694 N N . GLU A 1 90 ? 13.746 6.840 -16.262 1.00 85.81 90 GLU A N 1
ATOM 695 C CA . GLU A 1 90 ? 13.672 6.642 -14.806 1.00 85.81 90 GLU A CA 1
ATOM 696 C C . GLU A 1 90 ? 13.122 7.880 -14.082 1.00 85.81 90 GLU A C 1
ATOM 698 O O . GLU A 1 90 ? 12.295 7.750 -13.183 1.00 85.81 90 GLU A O 1
ATOM 703 N N . ILE A 1 91 ? 13.495 9.092 -14.513 1.00 87.31 91 ILE A N 1
ATOM 704 C CA . ILE A 1 91 ? 12.966 10.348 -13.952 1.00 87.31 91 ILE A CA 1
ATOM 705 C C . ILE A 1 91 ? 11.452 10.446 -14.168 1.00 87.31 91 ILE A C 1
ATOM 707 O O . ILE A 1 91 ? 10.697 10.751 -13.242 1.00 87.31 91 ILE A O 1
ATOM 711 N N . VAL A 1 92 ? 10.994 10.177 -15.393 1.00 82.50 92 VAL A N 1
ATOM 712 C CA . VAL A 1 92 ? 9.570 10.235 -15.747 1.00 82.50 92 VAL A CA 1
ATOM 713 C C . VAL A 1 92 ? 8.775 9.181 -14.968 1.00 82.50 92 VAL A C 1
ATOM 715 O O . VAL A 1 92 ? 7.700 9.489 -14.445 1.00 82.50 92 VAL A O 1
ATOM 718 N N . LEU A 1 93 ? 9.316 7.966 -14.826 1.00 79.12 93 LEU A N 1
ATOM 719 C CA . LEU A 1 93 ? 8.707 6.924 -14.000 1.00 79.12 93 LEU A CA 1
ATOM 720 C C . LEU A 1 93 ? 8.696 7.272 -12.508 1.00 79.12 93 LEU A C 1
ATOM 722 O O . LEU A 1 93 ? 7.688 7.018 -11.849 1.00 79.12 93 LEU A O 1
ATOM 726 N N . GLY A 1 94 ? 9.761 7.864 -11.966 1.00 81.88 94 GLY A N 1
ATOM 727 C CA . GLY A 1 94 ? 9.833 8.272 -10.561 1.00 81.88 94 GLY A CA 1
ATOM 728 C C . GLY A 1 94 ? 8.797 9.340 -10.202 1.00 81.88 94 GLY A C 1
ATOM 729 O O . GLY A 1 94 ? 8.126 9.243 -9.172 1.00 81.88 94 GLY A O 1
ATOM 730 N N . ILE A 1 95 ? 8.561 10.308 -11.094 1.00 81.00 95 ILE A N 1
ATOM 731 C CA . ILE A 1 95 ? 7.495 11.317 -10.939 1.00 81.00 95 ILE A CA 1
ATOM 732 C C . ILE A 1 95 ? 6.102 10.663 -10.971 1.00 81.00 95 ILE A C 1
ATOM 734 O O . ILE A 1 95 ? 5.222 10.997 -10.170 1.00 81.00 95 ILE A O 1
ATOM 738 N N . ALA A 1 96 ? 5.891 9.699 -11.868 1.00 75.00 96 ALA A N 1
ATOM 739 C CA . ALA A 1 96 ? 4.628 8.967 -11.933 1.00 75.00 96 ALA A CA 1
ATOM 740 C C . ALA A 1 96 ? 4.387 8.137 -10.655 1.00 75.00 96 ALA A C 1
ATOM 742 O O . ALA A 1 96 ? 3.310 8.183 -10.054 1.00 75.00 96 ALA A O 1
ATOM 743 N N . ALA A 1 97 ? 5.416 7.420 -10.194 1.00 75.75 97 ALA A N 1
ATOM 744 C CA . ALA A 1 97 ? 5.363 6.576 -9.005 1.00 75.75 97 ALA A CA 1
ATOM 745 C C . ALA A 1 97 ? 5.164 7.386 -7.713 1.00 75.75 97 ALA A C 1
ATOM 747 O O . ALA A 1 97 ? 4.339 7.003 -6.880 1.00 75.75 97 ALA A O 1
ATOM 748 N N . SER A 1 98 ? 5.844 8.529 -7.568 1.00 77.88 98 SER A N 1
ATOM 749 C CA . SER A 1 98 ? 5.692 9.416 -6.402 1.00 77.88 98 SER A CA 1
ATOM 750 C C . SER A 1 98 ? 4.271 9.972 -6.281 1.00 77.88 98 SER A C 1
ATOM 752 O O . SER A 1 98 ? 3.738 10.073 -5.178 1.00 77.88 98 SER A O 1
ATOM 754 N N . SER A 1 99 ? 3.595 10.232 -7.403 1.00 73.62 99 SER A N 1
ATOM 755 C CA . SER A 1 99 ? 2.192 10.665 -7.407 1.00 73.62 99 SER A CA 1
ATOM 756 C C . SER A 1 99 ? 1.247 9.588 -6.853 1.00 73.62 99 SER A C 1
ATOM 758 O O . SER A 1 99 ? 0.326 9.892 -6.089 1.00 73.62 99 SER A O 1
ATOM 760 N N . LEU A 1 100 ? 1.486 8.316 -7.196 1.00 73.06 100 LEU A N 1
ATOM 761 C CA . LEU A 1 100 ? 0.729 7.185 -6.650 1.00 73.06 100 LEU A CA 1
ATOM 762 C C . LEU A 1 100 ? 0.997 7.007 -5.150 1.00 73.06 100 LEU A C 1
ATOM 764 O O . LEU A 1 100 ? 0.051 6.836 -4.382 1.00 73.06 100 LEU A O 1
ATOM 768 N N . TRP A 1 101 ? 2.257 7.089 -4.719 1.00 72.38 101 TRP A N 1
ATOM 769 C CA . TRP A 1 101 ? 2.634 6.999 -3.303 1.00 72.38 101 TRP A CA 1
ATOM 770 C C . TRP A 1 101 ? 2.027 8.133 -2.473 1.00 72.38 101 TRP A C 1
ATOM 772 O O . TRP A 1 101 ? 1.444 7.882 -1.416 1.00 72.38 101 TRP A O 1
ATOM 782 N N . CYS A 1 102 ? 2.048 9.359 -2.997 1.00 75.56 102 CYS A N 1
ATOM 783 C CA . CYS A 1 102 ? 1.386 10.507 -2.386 1.00 75.56 102 CYS A CA 1
ATOM 784 C C . CYS A 1 102 ? -0.116 10.243 -2.193 1.00 75.56 102 CYS A C 1
ATOM 786 O O . CYS A 1 102 ? -0.634 10.389 -1.083 1.00 75.56 102 CYS A O 1
ATOM 788 N N . ALA A 1 103 ? -0.816 9.755 -3.225 1.00 76.38 103 ALA A N 1
ATOM 789 C CA . ALA A 1 103 ? -2.237 9.408 -3.137 1.00 76.38 103 ALA A CA 1
ATOM 790 C C . ALA A 1 103 ? -2.532 8.390 -2.018 1.00 76.38 103 ALA A C 1
ATOM 792 O O . ALA A 1 103 ? -3.514 8.522 -1.276 1.00 76.38 103 ALA A O 1
ATOM 793 N N . GLN A 1 104 ? -1.667 7.384 -1.880 1.00 76.19 104 GLN A N 1
ATOM 794 C CA . GLN A 1 104 ? -1.768 6.332 -0.868 1.00 76.19 104 GLN A CA 1
ATOM 795 C C . GLN A 1 104 ? -1.530 6.871 0.546 1.00 76.19 104 GLN A C 1
ATOM 797 O O . GLN A 1 104 ? -2.356 6.648 1.441 1.00 76.19 104 GLN A O 1
ATOM 802 N N . GLY A 1 105 ? -0.424 7.593 0.751 1.00 76.06 105 GLY A N 1
ATOM 803 C CA . GLY A 1 105 ? -0.065 8.189 2.038 1.00 76.06 105 GLY A CA 1
ATOM 804 C C . GLY A 1 105 ? -1.126 9.178 2.506 1.00 76.06 105 GLY A C 1
ATOM 805 O O . GLY A 1 105 ? -1.589 9.127 3.646 1.00 76.06 105 GLY A O 1
ATOM 806 N N . PHE A 1 106 ? -1.622 9.996 1.587 1.00 77.69 106 PHE A N 1
ATOM 807 C CA . PHE A 1 106 ? -2.667 10.964 1.855 1.00 77.69 106 PHE A CA 1
ATOM 808 C C . PHE A 1 106 ? -4.010 10.327 2.219 1.00 77.69 106 PHE A C 1
ATOM 810 O O . PHE A 1 106 ? -4.630 10.710 3.214 1.00 77.69 106 PHE A O 1
ATOM 817 N N . THR A 1 107 ? -4.444 9.312 1.467 1.00 80.50 107 THR A N 1
ATOM 818 C CA . THR A 1 107 ? -5.660 8.547 1.788 1.00 80.50 107 THR A CA 1
ATOM 819 C C . THR A 1 107 ? -5.552 7.920 3.176 1.00 80.50 107 THR A C 1
ATOM 821 O O . THR A 1 107 ? -6.492 8.001 3.971 1.00 80.50 107 THR A O 1
ATOM 824 N N . THR A 1 108 ? -4.385 7.360 3.502 1.00 79.00 108 THR A N 1
ATOM 825 C CA . THR A 1 108 ? -4.094 6.778 4.818 1.00 79.00 108 THR A CA 1
ATOM 826 C C . THR A 1 108 ? -4.164 7.843 5.918 1.00 79.00 108 THR A C 1
ATOM 828 O O . THR A 1 108 ? -4.827 7.626 6.933 1.00 79.00 108 THR A O 1
ATOM 831 N N . ALA A 1 109 ? -3.565 9.020 5.711 1.00 80.12 109 ALA A N 1
ATOM 832 C CA . ALA A 1 109 ? -3.546 10.117 6.680 1.00 80.12 109 ALA A CA 1
ATOM 833 C C . ALA A 1 109 ? -4.951 10.679 6.961 1.00 80.12 109 ALA A C 1
ATOM 835 O O . ALA A 1 109 ? -5.356 10.809 8.120 1.00 80.12 109 ALA A O 1
ATOM 836 N N . ILE A 1 110 ? -5.733 10.953 5.911 1.00 84.38 110 ILE A N 1
ATOM 837 C CA . ILE A 1 110 ? -7.124 11.418 6.036 1.00 84.38 110 ILE A CA 1
ATOM 838 C C . ILE A 1 110 ? -7.960 10.378 6.767 1.00 84.38 110 ILE A C 1
ATOM 840 O O . ILE A 1 110 ? -8.691 10.714 7.697 1.00 84.38 110 ILE A O 1
ATOM 844 N N . THR A 1 111 ? -7.850 9.115 6.357 1.00 86.25 111 THR A N 1
ATOM 845 C CA . THR A 1 111 ? -8.666 8.048 6.930 1.00 86.25 111 THR A CA 1
ATOM 846 C C . THR A 1 111 ? -8.279 7.772 8.375 1.00 86.25 111 THR A C 1
ATOM 848 O O . THR A 1 111 ? -9.154 7.507 9.186 1.00 86.25 111 THR A O 1
ATOM 851 N N . THR A 1 112 ? -7.006 7.933 8.741 1.00 84.94 112 THR A N 1
ATOM 852 C CA . THR A 1 112 ? -6.568 7.908 10.145 1.00 84.94 112 THR A CA 1
ATOM 853 C C . THR A 1 112 ? -7.245 9.026 10.941 1.00 84.94 112 THR A C 1
ATOM 855 O O . THR A 1 112 ? -7.856 8.772 11.979 1.00 84.94 112 THR A O 1
ATOM 858 N N . ARG A 1 113 ? -7.213 10.268 10.434 1.00 87.19 113 ARG A N 1
ATOM 859 C CA . ARG A 1 113 ? -7.830 11.428 11.100 1.00 87.19 113 ARG A CA 1
ATOM 860 C C . ARG A 1 113 ? -9.343 11.263 11.273 1.00 87.19 113 ARG A C 1
ATOM 862 O O . ARG A 1 113 ? -9.862 11.509 12.358 1.00 87.19 113 ARG A O 1
ATOM 869 N N . ILE A 1 114 ? -10.046 10.846 10.219 1.00 89.06 114 ILE A N 1
ATOM 870 C CA . ILE A 1 114 ? -11.494 10.588 10.255 1.00 89.06 114 ILE A CA 1
ATOM 871 C C . ILE A 1 114 ? -11.797 9.347 11.107 1.00 89.06 114 ILE A C 1
ATOM 873 O O . ILE A 1 114 ? -12.798 9.324 11.821 1.00 89.06 114 ILE A O 1
ATOM 877 N N . GLY A 1 115 ? -10.916 8.348 11.086 1.00 88.88 115 GLY A N 1
ATOM 878 C CA . GLY A 1 115 ? -11.034 7.087 11.811 1.00 88.88 115 GLY A CA 1
ATOM 879 C C . GLY A 1 115 ? -11.175 7.271 13.317 1.00 88.88 115 GLY A C 1
ATOM 880 O O . GLY A 1 115 ? -12.025 6.616 13.912 1.00 88.88 115 GLY A O 1
ATOM 881 N N . PHE A 1 116 ? -10.460 8.229 13.920 1.00 87.50 116 PHE A N 1
ATOM 882 C CA . PHE A 1 116 ? -10.671 8.601 15.329 1.00 87.50 116 PHE A CA 1
ATOM 883 C C . PHE A 1 116 ? -12.101 9.100 15.598 1.00 87.50 116 PHE A C 1
ATOM 885 O O . PHE A 1 116 ? -12.699 8.795 16.629 1.00 87.50 116 PHE A O 1
ATOM 892 N N . GLY A 1 117 ? -12.676 9.863 14.662 1.00 89.94 117 GLY A N 1
ATOM 893 C CA . GLY A 1 117 ? -14.062 10.323 14.739 1.00 89.94 117 GLY A CA 1
ATOM 894 C C . GLY A 1 117 ? -15.070 9.185 14.568 1.00 89.94 117 GLY A C 1
ATOM 895 O O . GLY A 1 117 ? -16.052 9.129 15.307 1.00 89.94 117 GLY A O 1
ATOM 896 N N . ILE A 1 118 ? -14.812 8.266 13.631 1.00 91.19 118 ILE A N 1
ATOM 897 C CA . ILE A 1 118 ? -15.627 7.063 13.405 1.00 91.19 118 ILE A CA 1
ATOM 898 C C . ILE A 1 118 ? -15.613 6.177 14.651 1.00 91.19 118 ILE A C 1
ATOM 900 O O . ILE A 1 118 ? -16.678 5.818 15.138 1.00 91.19 118 ILE A O 1
ATOM 904 N N . GLU A 1 119 ? -14.439 5.883 15.213 1.00 91.00 119 GLU A N 1
ATOM 905 C CA . GLU A 1 119 ? -14.307 5.085 16.435 1.00 91.00 119 GLU A CA 1
ATOM 906 C C . GLU A 1 119 ? -15.057 5.723 17.607 1.00 91.00 119 GLU A C 1
ATOM 908 O O . GLU A 1 119 ? -15.802 5.038 18.305 1.00 91.00 119 GLU A O 1
ATOM 913 N N . ARG A 1 120 ? -14.921 7.041 17.799 1.00 89.25 120 ARG A N 1
ATOM 914 C CA . ARG A 1 120 ? -15.592 7.745 18.898 1.00 89.25 120 ARG A CA 1
ATOM 915 C C . ARG A 1 120 ? -17.116 7.771 18.752 1.00 89.25 120 ARG A C 1
ATOM 917 O O . ARG A 1 120 ? -17.807 7.766 19.765 1.00 89.25 120 ARG A O 1
ATOM 924 N N . ARG A 1 121 ? -17.642 7.847 17.523 1.00 91.75 121 ARG A N 1
ATOM 925 C CA . ARG A 1 121 ? -19.090 7.967 17.256 1.00 91.75 121 ARG A CA 1
ATOM 926 C C . ARG A 1 121 ? -19.793 6.624 17.080 1.00 91.75 121 ARG A C 1
ATOM 928 O O . ARG A 1 121 ? -20.899 6.459 17.574 1.00 91.75 121 ARG A O 1
ATOM 935 N N . LEU A 1 122 ? -19.181 5.701 16.341 1.00 91.25 122 LEU A N 1
ATOM 936 C CA . LEU A 1 122 ? -19.770 4.414 15.950 1.00 91.25 122 LEU A CA 1
ATOM 937 C C . LEU A 1 122 ? -19.199 3.230 16.745 1.00 91.25 122 LEU A C 1
ATOM 939 O O . LEU A 1 122 ? -19.700 2.112 16.633 1.00 91.25 122 LEU A O 1
ATOM 943 N N . GLY A 1 123 ? -18.161 3.467 17.549 1.00 90.44 123 GLY A N 1
ATOM 944 C CA . GLY A 1 123 ? -17.519 2.461 18.383 1.00 90.44 123 GLY A CA 1
ATOM 945 C C . GLY A 1 123 ? -16.470 1.622 17.650 1.00 90.44 123 GLY A C 1
ATOM 946 O O . GLY A 1 123 ? -16.448 1.500 16.423 1.00 90.44 123 GLY A O 1
ATOM 947 N N . ALA A 1 124 ? -15.609 0.978 18.441 1.00 89.19 124 ALA A N 1
ATOM 948 C CA . ALA A 1 124 ? -14.517 0.146 17.941 1.00 89.19 124 ALA A CA 1
ATOM 949 C C . ALA A 1 124 ? -15.000 -1.042 17.089 1.00 89.19 124 ALA A C 1
ATOM 951 O O . ALA A 1 124 ? -14.363 -1.384 16.096 1.00 89.19 124 ALA A O 1
ATOM 952 N N . ALA A 1 125 ? -16.149 -1.639 17.423 1.00 90.69 125 ALA A N 1
ATOM 953 C CA . ALA A 1 125 ? -16.718 -2.759 16.671 1.00 90.69 125 ALA A CA 1
ATOM 954 C C . ALA A 1 125 ? -17.055 -2.398 15.211 1.00 90.69 125 ALA A C 1
ATOM 956 O O . ALA A 1 125 ? -16.780 -3.184 14.301 1.00 90.69 125 ALA A O 1
ATOM 957 N N . MET A 1 126 ? -17.623 -1.208 14.974 1.00 91.81 126 MET A N 1
ATOM 958 C CA . MET A 1 126 ? -17.921 -0.739 13.618 1.00 91.81 126 MET A CA 1
ATOM 959 C C . MET A 1 126 ? -16.629 -0.461 12.848 1.00 91.81 126 MET A C 1
ATOM 961 O O . MET A 1 126 ? -16.464 -0.924 11.722 1.00 91.81 126 MET A O 1
ATOM 965 N N . THR A 1 127 ? -15.670 0.228 13.467 1.00 90.56 127 THR A N 1
ATOM 966 C CA . THR A 1 127 ? -14.385 0.522 12.824 1.00 90.56 127 THR A CA 1
ATOM 967 C C . THR A 1 127 ? -13.603 -0.752 12.481 1.00 90.56 127 THR A C 1
ATOM 969 O O . THR A 1 127 ? -13.060 -0.845 11.385 1.00 90.56 127 THR A O 1
ATOM 972 N N . LEU A 1 128 ? -13.599 -1.769 13.352 1.00 89.69 128 LEU A N 1
ATOM 973 C CA . LEU A 1 128 ? -13.018 -3.089 13.060 1.00 89.69 128 LEU A CA 1
ATOM 974 C C . LEU A 1 128 ? -13.720 -3.792 11.891 1.00 89.69 128 LEU A C 1
ATOM 976 O O . LEU A 1 128 ? -13.057 -4.410 11.059 1.00 89.69 128 LEU A O 1
ATOM 980 N N . SER A 1 129 ? -15.044 -3.648 11.780 1.00 91.81 129 SER A N 1
ATOM 981 C CA . SER A 1 129 ? -15.797 -4.172 10.634 1.00 91.81 129 SER A CA 1
ATOM 982 C C . SER A 1 129 ? -15.353 -3.496 9.331 1.00 91.81 129 SER A C 1
ATOM 984 O O . SER A 1 129 ? -15.084 -4.176 8.344 1.00 91.81 129 SER A O 1
ATOM 986 N N . LEU A 1 130 ? -15.187 -2.167 9.339 1.00 91.69 130 LEU A N 1
ATOM 987 C CA . LEU A 1 130 ? -14.685 -1.409 8.187 1.00 91.69 130 LEU A CA 1
ATOM 988 C C . LEU A 1 130 ? -13.251 -1.802 7.804 1.00 91.69 130 LEU A C 1
ATOM 990 O O . LEU A 1 130 ? -12.972 -1.969 6.618 1.00 91.69 130 LEU A O 1
ATOM 994 N N . ILE A 1 131 ? -12.361 -1.998 8.788 1.00 88.50 131 ILE A N 1
ATOM 995 C CA . ILE A 1 131 ? -10.980 -2.471 8.568 1.00 88.50 131 ILE A CA 1
ATOM 996 C C . ILE A 1 131 ? -10.971 -3.809 7.822 1.00 88.5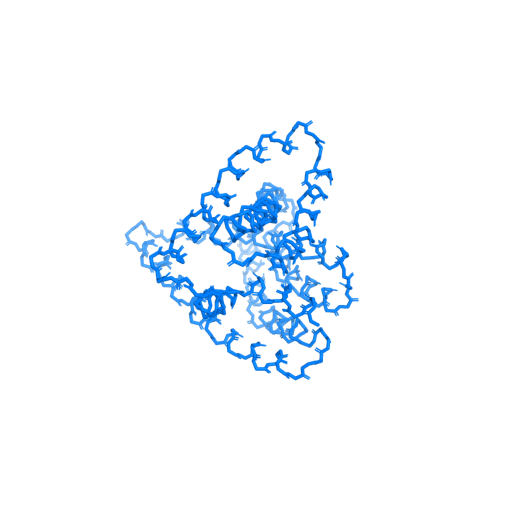0 131 ILE A C 1
ATOM 998 O O . ILE A 1 131 ? -10.124 -4.025 6.959 1.00 88.50 131 ILE A O 1
ATOM 1002 N N . GLY A 1 132 ? -11.913 -4.695 8.142 1.00 85.62 132 GLY A N 1
ATOM 1003 C CA . GLY A 1 132 ? -12.033 -6.002 7.513 1.00 85.62 132 GLY A CA 1
ATOM 1004 C C . GLY A 1 132 ? -12.697 -5.999 6.131 1.00 85.62 132 GLY A C 1
ATOM 1005 O O . GLY A 1 132 ? -12.264 -6.728 5.243 1.00 85.62 132 GLY A O 1
ATOM 1006 N N . ILE A 1 133 ? -13.722 -5.166 5.927 1.00 91.19 133 ILE A N 1
ATOM 1007 C CA . ILE A 1 133 ? -14.522 -5.142 4.689 1.00 91.19 133 ILE A CA 1
ATOM 1008 C C . ILE A 1 133 ? -13.836 -4.342 3.572 1.00 91.19 133 ILE A C 1
ATOM 1010 O O . ILE A 1 133 ? -13.867 -4.758 2.414 1.00 91.19 133 ILE A O 1
ATOM 1014 N N . LEU A 1 134 ? -13.200 -3.208 3.889 1.00 89.38 134 LEU A N 1
ATOM 1015 C CA . LEU A 1 134 ? -12.598 -2.329 2.876 1.00 89.38 134 LEU A CA 1
ATOM 1016 C C . LEU A 1 134 ? -11.561 -3.043 1.983 1.00 89.38 134 LEU A C 1
ATOM 1018 O O . LEU A 1 134 ? -11.630 -2.868 0.765 1.00 89.38 134 LEU A O 1
ATOM 1022 N N . PRO A 1 135 ? -10.643 -3.881 2.512 1.00 85.50 135 PRO A N 1
ATOM 1023 C CA . PRO A 1 135 ? -9.714 -4.642 1.682 1.00 85.50 135 PRO A CA 1
ATOM 1024 C C . PRO A 1 135 ? -10.388 -5.643 0.742 1.00 85.50 135 PRO A C 1
ATOM 1026 O O . PRO A 1 135 ? -9.910 -5.828 -0.378 1.00 85.50 135 PRO A O 1
ATOM 1029 N N . VAL A 1 136 ? -11.495 -6.262 1.169 1.00 87.38 136 VAL A N 1
ATOM 1030 C CA . VAL A 1 136 ? -12.280 -7.196 0.346 1.00 87.38 136 VAL A CA 1
ATOM 1031 C C . VAL A 1 136 ? -12.896 -6.454 -0.834 1.00 87.38 136 VAL A C 1
ATOM 1033 O O . VAL A 1 136 ? -12.680 -6.835 -1.984 1.00 87.38 136 VAL A O 1
ATOM 1036 N N . VAL A 1 137 ? -13.613 -5.361 -0.552 1.00 90.69 137 VAL A N 1
ATOM 1037 C CA . VAL A 1 137 ? -14.253 -4.531 -1.582 1.00 90.69 137 VAL A CA 1
ATOM 1038 C C . VAL A 1 137 ? -13.208 -3.957 -2.535 1.00 90.69 137 VAL A C 1
ATOM 1040 O O . VAL A 1 137 ? -13.423 -3.963 -3.742 1.00 90.69 137 VAL A O 1
ATOM 1043 N N . GLY A 1 138 ? -12.053 -3.530 -2.020 1.00 84.19 138 GLY A N 1
ATOM 1044 C CA . GLY A 1 138 ? -10.961 -3.020 -2.841 1.00 84.19 138 GLY A CA 1
ATOM 1045 C C . GLY A 1 138 ? -10.403 -4.067 -3.808 1.00 84.19 138 GLY A C 1
ATOM 1046 O O . GLY A 1 138 ? -10.365 -3.825 -5.010 1.00 84.19 138 GLY A O 1
ATOM 1047 N N . HIS A 1 139 ? -10.000 -5.247 -3.324 1.00 84.00 139 HIS A N 1
ATOM 1048 C CA . HIS A 1 139 ? -9.401 -6.274 -4.189 1.00 84.00 139 HIS A CA 1
ATOM 1049 C C . HIS A 1 139 ? -10.405 -6.864 -5.181 1.00 84.00 139 HIS A C 1
ATOM 1051 O O . HIS A 1 139 ? -10.109 -6.952 -6.371 1.00 84.00 139 HIS A O 1
ATOM 1057 N N . ILE A 1 140 ? -11.606 -7.221 -4.720 1.00 87.62 140 ILE A N 1
ATOM 1058 C CA . ILE A 1 140 ? -12.640 -7.780 -5.596 1.00 87.62 140 ILE A CA 1
ATOM 1059 C C . ILE A 1 140 ? -13.139 -6.710 -6.569 1.00 87.62 140 ILE A C 1
ATOM 1061 O O . ILE A 1 140 ? -13.252 -6.978 -7.759 1.00 87.62 140 ILE A O 1
ATOM 1065 N N . GLY A 1 141 ? -13.370 -5.481 -6.106 1.00 85.00 141 GLY A N 1
ATOM 1066 C CA . GLY A 1 141 ? -13.803 -4.379 -6.963 1.00 85.00 141 GLY A CA 1
ATOM 1067 C C . GLY A 1 141 ? -12.792 -4.065 -8.067 1.00 85.00 141 GLY A C 1
ATOM 1068 O O . GLY A 1 141 ? -13.183 -3.892 -9.218 1.00 85.00 141 GLY A O 1
ATOM 1069 N N . MET A 1 142 ? -11.490 -4.086 -7.760 1.00 84.19 142 MET A N 1
ATOM 1070 C CA . MET A 1 142 ? -10.440 -3.936 -8.774 1.00 84.19 142 MET A CA 1
ATOM 1071 C C . MET A 1 142 ? -10.419 -5.076 -9.800 1.00 84.19 142 MET A C 1
ATOM 1073 O O . MET A 1 142 ? -10.033 -4.840 -10.941 1.00 84.19 142 MET A O 1
ATOM 1077 N N . ALA A 1 143 ? -10.840 -6.292 -9.436 1.00 84.81 143 ALA A N 1
ATOM 1078 C CA . ALA A 1 143 ? -10.892 -7.415 -10.373 1.00 84.81 143 ALA A CA 1
ATOM 1079 C C . ALA A 1 143 ? -11.897 -7.182 -11.516 1.00 84.81 143 ALA A C 1
ATOM 1081 O O . ALA A 1 143 ? -11.683 -7.671 -12.624 1.00 84.81 143 ALA A O 1
ATOM 1082 N N . PHE A 1 144 ? -12.959 -6.410 -11.259 1.00 84.81 144 PHE A N 1
ATOM 1083 C CA . PHE A 1 144 ? -14.040 -6.145 -12.216 1.00 84.81 144 PHE A CA 1
ATOM 1084 C C . PHE A 1 144 ? -14.033 -4.722 -12.794 1.00 84.81 144 PHE A C 1
ATOM 1086 O O . PHE A 1 144 ? -14.801 -4.433 -13.709 1.00 84.81 144 PHE A O 1
ATOM 1093 N N . ALA A 1 145 ? -13.178 -3.829 -12.289 1.00 80.25 145 ALA A N 1
ATOM 1094 C CA . ALA A 1 145 ? -13.127 -2.426 -12.692 1.00 80.25 145 ALA A CA 1
ATOM 1095 C C . ALA A 1 145 ? -11.834 -2.103 -13.466 1.00 80.25 145 ALA A C 1
ATOM 1097 O O . ALA A 1 145 ? -10.815 -1.766 -12.855 1.00 80.25 145 ALA A O 1
ATOM 1098 N N . PRO A 1 146 ? -11.843 -2.166 -14.810 1.00 70.50 146 PRO A N 1
ATOM 1099 C CA . PRO A 1 146 ? -10.667 -1.832 -15.602 1.00 70.50 146 PRO A CA 1
ATOM 1100 C C . PRO A 1 146 ? -10.355 -0.326 -15.579 1.00 70.50 146 PRO A C 1
ATOM 1102 O O . PRO A 1 146 ? -11.228 0.530 -15.421 1.00 70.50 146 PRO A O 1
ATOM 1105 N N . GLY A 1 147 ? -9.082 0.007 -15.798 1.00 68.62 147 GLY A N 1
ATOM 1106 C CA . GLY A 1 147 ? -8.628 1.384 -16.010 1.00 68.62 147 GLY A CA 1
ATOM 1107 C C . GLY A 1 147 ? -8.694 2.262 -14.756 1.00 68.62 147 GLY A C 1
ATOM 1108 O O . GLY A 1 147 ? -8.347 1.832 -13.657 1.00 68.62 147 GLY A O 1
ATOM 1109 N N . GLN A 1 148 ? -9.114 3.519 -14.924 1.00 68.50 148 GLN A N 1
ATOM 1110 C CA . GLN A 1 148 ? -9.104 4.527 -13.854 1.00 68.50 148 GLN A CA 1
ATOM 1111 C C . GLN A 1 148 ? -10.038 4.174 -12.686 1.00 68.50 148 GLN A C 1
ATOM 1113 O O . GLN A 1 148 ? -9.735 4.503 -11.540 1.00 68.50 148 GLN A O 1
ATOM 1118 N N . ALA A 1 149 ? -11.139 3.464 -12.953 1.00 71.25 149 ALA A N 1
ATOM 1119 C CA . ALA A 1 149 ? -12.069 3.020 -11.916 1.00 71.25 149 ALA A CA 1
ATOM 1120 C C . ALA A 1 149 ? -11.389 2.074 -10.910 1.00 71.25 149 ALA A C 1
ATOM 1122 O O . ALA A 1 149 ? -11.559 2.239 -9.703 1.00 71.25 149 ALA A O 1
ATOM 1123 N N . GLY A 1 150 ? -10.546 1.152 -11.390 1.00 73.25 150 GLY A N 1
ATOM 1124 C CA . GLY A 1 150 ? -9.751 0.269 -10.536 1.00 73.25 150 GLY A CA 1
ATOM 1125 C C . GLY A 1 150 ? -8.776 1.035 -9.640 1.00 73.25 150 GLY A C 1
ATOM 1126 O O . GLY A 1 150 ? -8.666 0.726 -8.458 1.00 73.25 150 GLY A O 1
ATOM 1127 N N . ILE A 1 151 ? -8.136 2.094 -10.152 1.00 70.44 151 ILE A N 1
ATOM 1128 C CA . ILE A 1 151 ? -7.222 2.947 -9.368 1.00 70.44 151 ILE A CA 1
ATOM 1129 C C . ILE A 1 151 ? -7.967 3.639 -8.220 1.00 70.44 151 ILE A C 1
ATOM 1131 O O . ILE A 1 151 ? -7.483 3.661 -7.089 1.00 70.44 151 ILE A O 1
ATOM 1135 N N . VAL A 1 152 ? -9.162 4.174 -8.483 1.00 73.81 152 VAL A N 1
ATOM 1136 C CA . VAL A 1 152 ? -9.984 4.812 -7.443 1.00 73.81 152 VAL A CA 1
ATOM 1137 C C . VAL A 1 152 ? -10.436 3.787 -6.400 1.00 73.81 152 VAL A C 1
ATOM 1139 O O . VAL A 1 152 ? -10.369 4.065 -5.204 1.00 73.81 152 VAL A O 1
ATOM 1142 N N . ILE A 1 153 ? -10.834 2.584 -6.822 1.00 78.25 153 ILE A N 1
ATOM 1143 C CA . ILE A 1 153 ? -11.203 1.493 -5.908 1.00 78.25 153 ILE A CA 1
ATOM 1144 C C . ILE A 1 153 ? -9.993 1.030 -5.080 1.00 78.25 153 ILE A C 1
ATOM 1146 O O . ILE A 1 153 ? -10.142 0.742 -3.891 1.00 78.25 153 ILE A O 1
ATOM 1150 N N . ALA A 1 154 ? -8.782 1.041 -5.645 1.00 78.69 154 ALA A N 1
ATOM 1151 C CA . ALA A 1 154 ? -7.552 0.708 -4.927 1.00 78.69 154 ALA A CA 1
ATOM 1152 C C . ALA A 1 154 ? -7.327 1.608 -3.700 1.00 78.69 154 ALA A C 1
ATOM 1154 O O . ALA A 1 154 ? -6.778 1.150 -2.696 1.00 78.69 154 ALA A O 1
ATOM 1155 N N . LEU A 1 155 ? -7.802 2.863 -3.730 1.00 80.25 155 LEU A N 1
ATOM 1156 C CA . LEU A 1 155 ? -7.722 3.783 -2.589 1.00 80.25 155 LEU A CA 1
ATOM 1157 C C . LEU A 1 155 ? -8.449 3.246 -1.345 1.00 80.25 155 LEU A C 1
ATOM 1159 O O . LEU A 1 155 ? -8.033 3.544 -0.224 1.00 80.25 155 LEU A O 1
ATOM 1163 N N . MET A 1 156 ? -9.458 2.382 -1.506 1.00 83.81 156 MET A N 1
ATOM 1164 C CA . MET 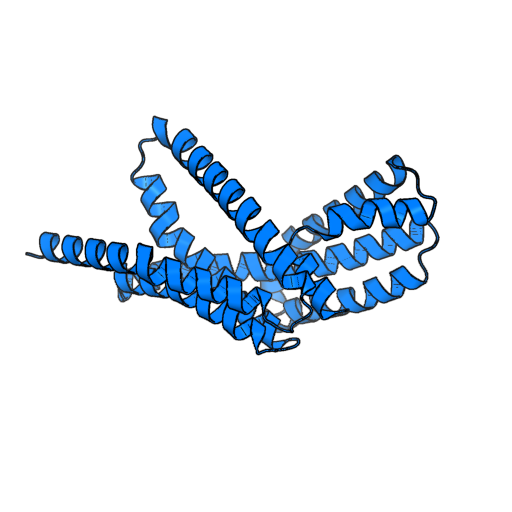A 1 156 ? -10.139 1.728 -0.380 1.00 83.81 156 MET A CA 1
ATOM 1165 C C . MET A 1 156 ? -9.194 0.842 0.444 1.00 83.81 156 MET A C 1
ATOM 1167 O O . MET A 1 156 ? -9.345 0.755 1.663 1.00 83.81 156 MET A O 1
ATOM 1171 N N . LEU A 1 157 ? -8.178 0.239 -0.184 1.00 84.50 157 LEU A N 1
ATOM 1172 C CA . LEU A 1 157 ? -7.171 -0.558 0.523 1.00 84.50 157 LEU A CA 1
ATOM 1173 C C . LEU A 1 157 ? -6.361 0.308 1.492 1.00 84.50 157 LEU A C 1
ATOM 1175 O O . LEU A 1 157 ? -6.119 -0.074 2.638 1.00 84.50 157 LEU A O 1
ATOM 1179 N N . PHE A 1 158 ? -5.973 1.500 1.040 1.00 83.19 158 PHE A N 1
ATOM 1180 C CA . PHE A 1 158 ? -5.202 2.458 1.831 1.00 83.19 158 PHE A CA 1
ATOM 1181 C C . PHE A 1 158 ? -6.065 3.139 2.896 1.00 83.19 158 PHE A C 1
ATOM 1183 O O . PHE A 1 158 ? -5.595 3.376 4.007 1.00 83.19 158 PHE A O 1
ATOM 1190 N N . ALA A 1 159 ? -7.354 3.349 2.620 1.00 85.38 159 ALA A N 1
ATOM 1191 C CA . ALA A 1 159 ? -8.315 3.751 3.641 1.00 85.38 159 ALA A CA 1
ATOM 1192 C C . ALA A 1 159 ? -8.399 2.701 4.768 1.00 85.38 159 ALA A C 1
ATOM 1194 O O . ALA A 1 159 ? -8.275 3.042 5.946 1.00 85.38 159 ALA A O 1
ATOM 1195 N N . GLY A 1 160 ? -8.490 1.412 4.420 1.00 85.62 160 GLY A N 1
ATOM 1196 C CA . GLY A 1 160 ? -8.435 0.312 5.389 1.00 85.62 160 GLY A CA 1
ATOM 1197 C C . GLY A 1 160 ? -7.154 0.322 6.237 1.00 85.62 160 GLY A C 1
ATOM 1198 O O . GLY A 1 160 ? -7.224 0.152 7.456 1.00 85.62 160 GLY A O 1
ATOM 1199 N N . ARG A 1 161 ? -5.991 0.607 5.627 1.00 84.00 161 ARG A N 1
ATOM 1200 C CA . ARG A 1 161 ? -4.714 0.782 6.352 1.00 84.00 161 ARG A CA 1
ATOM 1201 C C . ARG A 1 161 ? -4.748 1.966 7.324 1.00 84.00 161 ARG A C 1
ATOM 1203 O O . ARG A 1 161 ? -4.284 1.826 8.452 1.00 84.00 161 ARG A O 1
ATOM 1210 N N . GLY A 1 162 ? -5.342 3.094 6.932 1.00 81.31 162 GLY A N 1
ATOM 1211 C CA . GLY A 1 162 ? -5.511 4.255 7.811 1.00 81.31 162 GLY A CA 1
ATOM 1212 C C . GLY A 1 162 ? -6.374 3.953 9.040 1.00 81.31 162 GLY A C 1
ATOM 1213 O O . GLY A 1 162 ? -6.019 4.331 10.153 1.00 81.31 162 GLY A O 1
ATOM 1214 N N . LEU A 1 163 ? -7.470 3.203 8.876 1.00 87.56 163 LEU A N 1
ATOM 1215 C CA . LEU A 1 163 ? -8.287 2.757 10.014 1.00 87.56 163 LEU A CA 1
ATOM 1216 C C . LEU A 1 163 ? -7.543 1.756 10.912 1.00 87.56 163 LEU A C 1
ATOM 1218 O O . LEU A 1 163 ? -7.647 1.836 12.136 1.00 87.56 163 LEU A O 1
ATOM 1222 N N . ASN A 1 164 ? -6.771 0.837 10.322 1.00 85.31 164 ASN A N 1
ATOM 1223 C CA . ASN A 1 164 ? -5.951 -0.128 11.061 1.00 85.31 164 ASN A CA 1
ATOM 1224 C C . ASN A 1 164 ? -4.963 0.589 12.004 1.00 85.31 164 ASN A C 1
ATOM 1226 O O . ASN A 1 164 ? -4.825 0.202 13.168 1.00 85.31 164 ASN A O 1
ATOM 1230 N N . GLN A 1 165 ? -4.377 1.702 11.547 1.00 82.69 165 GLN A N 1
ATOM 1231 C CA . GLN A 1 165 ? -3.484 2.522 12.365 1.00 82.69 165 GLN A CA 1
ATOM 1232 C C . GLN A 1 165 ? -4.159 3.029 13.651 1.00 82.69 165 GLN A C 1
ATOM 1234 O O . GLN A 1 165 ? -3.528 3.038 14.708 1.00 82.69 165 GLN A O 1
ATOM 1239 N N . VAL A 1 166 ? -5.437 3.418 13.579 1.00 82.50 166 VAL A N 1
ATOM 1240 C CA . VAL A 1 166 ? -6.196 3.995 14.702 1.00 82.50 166 VAL A CA 1
ATOM 1241 C C . VAL A 1 166 ? -6.424 2.976 15.820 1.00 82.50 166 VAL A C 1
ATOM 1243 O O . VAL A 1 166 ? -6.051 3.239 16.963 1.00 82.50 166 VAL A O 1
ATOM 1246 N N . ILE A 1 167 ? -7.003 1.815 15.498 1.00 78.06 167 ILE A N 1
ATOM 1247 C CA . ILE A 1 167 ? -7.505 0.873 16.516 1.00 78.06 167 ILE A CA 1
ATOM 1248 C C . ILE A 1 167 ? -6.547 -0.268 16.812 1.00 78.06 167 ILE A C 1
ATOM 1250 O O . ILE A 1 167 ? -6.451 -0.691 17.958 1.00 78.06 167 ILE A O 1
ATOM 1254 N N . LEU A 1 168 ? -5.861 -0.812 15.810 1.00 79.06 168 LEU A N 1
ATOM 1255 C CA . LEU A 1 168 ? -5.040 -2.002 16.018 1.00 79.06 168 LEU A CA 1
ATOM 1256 C C . LEU A 1 168 ? -3.625 -1.591 16.407 1.00 79.06 168 LEU A C 1
ATOM 1258 O O . LEU A 1 168 ? -3.171 -1.919 17.500 1.00 79.06 168 LEU A O 1
ATOM 1262 N N . VAL A 1 169 ? -2.952 -0.809 15.560 1.00 78.06 169 VAL A N 1
ATOM 1263 C CA . VAL A 1 169 ? -1.533 -0.476 15.760 1.00 78.06 169 VAL A CA 1
ATOM 1264 C C . VAL A 1 169 ? -1.333 0.448 16.961 1.00 78.06 169 VAL A C 1
ATOM 1266 O O . VAL A 1 169 ? -0.565 0.128 17.868 1.00 78.06 169 VAL A O 1
ATOM 1269 N N . ASN A 1 170 ? -2.034 1.585 17.009 1.00 75.06 170 ASN A N 1
ATOM 1270 C CA . ASN A 1 170 ? -1.852 2.551 18.095 1.00 75.06 170 ASN A CA 1
ATOM 1271 C C . ASN A 1 170 ? -2.321 1.998 19.451 1.00 75.06 170 ASN A C 1
ATOM 1273 O O . ASN A 1 170 ? -1.670 2.250 20.469 1.00 75.06 170 ASN A O 1
ATOM 1277 N N . ALA A 1 171 ? -3.414 1.228 19.486 1.00 73.00 171 ALA A N 1
ATOM 1278 C CA . ALA A 1 171 ? -3.894 0.644 20.737 1.00 73.00 171 ALA A CA 1
ATOM 1279 C C . ALA A 1 171 ? -2.996 -0.498 21.223 1.00 73.00 171 ALA A C 1
ATOM 1281 O O . ALA A 1 171 ? -2.725 -0.568 22.422 1.00 73.00 171 ALA A O 1
ATOM 1282 N N . LEU A 1 172 ? -2.497 -1.358 20.325 1.00 72.50 172 LEU A N 1
ATOM 1283 C CA . LEU A 1 172 ? -1.538 -2.406 20.683 1.00 72.50 172 LEU A CA 1
ATOM 1284 C C . LEU A 1 172 ? -0.260 -1.788 21.254 1.00 72.50 172 LEU A C 1
ATOM 1286 O O . LEU A 1 172 ? 0.153 -2.144 22.353 1.00 72.50 172 LEU A O 1
ATOM 1290 N N . ASN A 1 173 ? 0.305 -0.788 20.573 1.00 76.06 173 ASN A N 1
ATOM 1291 C CA . ASN A 1 173 ? 1.519 -0.105 21.026 1.00 76.06 173 ASN A CA 1
ATOM 1292 C C . ASN A 1 173 ? 1.359 0.596 22.380 1.00 76.06 173 ASN A C 1
ATOM 1294 O O . ASN A 1 173 ? 2.335 0.722 23.117 1.00 76.06 173 ASN A O 1
ATOM 1298 N N . ARG A 1 174 ? 0.146 1.049 22.720 1.00 80.81 174 ARG A N 1
ATOM 1299 C CA . ARG A 1 174 ? -0.167 1.596 24.049 1.00 80.81 174 ARG A CA 1
ATOM 1300 C C . ARG A 1 174 ? -0.312 0.524 25.131 1.00 80.81 174 ARG A C 1
ATOM 1302 O O . ARG A 1 174 ? -0.098 0.834 26.296 1.00 80.81 174 ARG A O 1
ATOM 1309 N N . ARG A 1 175 ? -0.702 -0.700 24.765 1.00 81.06 175 ARG A N 1
ATOM 1310 C CA . ARG A 1 175 ? -0.905 -1.827 25.695 1.00 81.06 175 ARG A CA 1
ATOM 1311 C C . ARG A 1 175 ? 0.371 -2.629 25.955 1.00 81.06 175 ARG A C 1
ATOM 1313 O O . ARG A 1 175 ? 0.454 -3.288 26.984 1.00 81.06 175 ARG A O 1
ATOM 1320 N N . VAL A 1 176 ? 1.342 -2.593 25.042 1.00 84.25 176 VAL A N 1
ATOM 1321 C CA . VAL A 1 176 ? 2.624 -3.298 25.188 1.00 84.25 176 VAL A CA 1
ATOM 1322 C C . VAL A 1 176 ? 3.605 -2.442 26.010 1.00 84.25 176 VAL A C 1
ATOM 1324 O O . VAL A 1 176 ? 3.898 -1.313 25.598 1.00 84.25 176 VAL A O 1
ATOM 1327 N N . PRO A 1 177 ? 4.146 -2.951 27.137 1.00 88.00 177 PRO A N 1
ATOM 1328 C CA . PRO A 1 177 ? 5.157 -2.250 27.931 1.00 88.00 177 PRO A CA 1
ATOM 1329 C C . PRO A 1 177 ? 6.382 -1.872 27.099 1.00 88.00 177 PRO A C 1
ATOM 1331 O O . PRO A 1 177 ? 6.749 -2.575 26.155 1.00 88.00 177 PRO A O 1
ATOM 1334 N N . SER A 1 178 ? 7.032 -0.759 27.445 1.00 86.19 178 SER A N 1
ATOM 1335 C CA . SER A 1 178 ? 8.075 -0.156 26.609 1.00 86.19 178 SER A CA 1
ATOM 1336 C C . SER A 1 178 ? 9.242 -1.087 26.289 1.00 86.19 178 SER A C 1
ATOM 1338 O O . SER A 1 178 ? 9.738 -1.040 25.163 1.00 86.19 178 SER A O 1
ATOM 1340 N N . GLU A 1 179 ? 9.605 -1.945 27.238 1.00 90.69 179 GLU A N 1
ATOM 1341 C CA . GLU A 1 179 ? 10.623 -2.997 27.140 1.00 90.69 179 GLU A CA 1
ATOM 1342 C C . GLU A 1 179 ? 10.304 -4.072 26.085 1.00 90.69 179 GLU A C 1
ATOM 1344 O O . GLU A 1 179 ? 11.208 -4.557 25.409 1.00 90.69 179 GLU A O 1
ATOM 1349 N N . PHE A 1 180 ? 9.023 -4.383 25.853 1.00 86.88 180 PHE A N 1
ATOM 1350 C CA . PHE A 1 180 ? 8.594 -5.399 24.884 1.00 86.88 180 PHE A CA 1
ATOM 1351 C C . PHE A 1 180 ? 8.171 -4.817 23.528 1.00 86.88 180 PHE A C 1
ATOM 1353 O O . PHE A 1 180 ? 8.014 -5.570 22.566 1.00 86.88 180 PHE A O 1
ATOM 1360 N N . ARG A 1 181 ? 7.994 -3.489 23.404 1.00 77.19 181 ARG A N 1
ATOM 1361 C CA . ARG A 1 181 ? 7.520 -2.850 22.155 1.00 77.19 181 ARG A CA 1
ATOM 1362 C C . ARG A 1 181 ? 8.414 -3.159 20.955 1.00 77.19 181 ARG A C 1
ATOM 1364 O O . ARG A 1 181 ? 7.901 -3.432 19.873 1.00 77.19 181 ARG A O 1
ATOM 1371 N N . ALA A 1 182 ? 9.737 -3.136 21.132 1.00 80.06 182 ALA A N 1
ATOM 1372 C CA . ALA A 1 182 ? 10.679 -3.444 20.053 1.00 80.06 182 ALA A CA 1
ATOM 1373 C C . ALA A 1 182 ? 10.532 -4.898 19.567 1.00 80.06 182 ALA A C 1
ATOM 1375 O O . ALA A 1 182 ? 10.476 -5.157 18.361 1.00 80.06 182 ALA A O 1
ATOM 1376 N N . THR A 1 183 ? 10.384 -5.843 20.496 1.00 87.69 183 THR A N 1
ATOM 1377 C CA . THR A 1 183 ? 10.142 -7.262 20.201 1.00 87.69 183 THR A CA 1
ATOM 1378 C C . THR A 1 183 ? 8.795 -7.470 19.509 1.00 87.69 183 THR A C 1
ATOM 1380 O O . THR A 1 183 ? 8.718 -8.160 18.497 1.00 87.69 183 THR A O 1
ATOM 1383 N N . ALA A 1 184 ? 7.733 -6.811 19.976 1.00 76.81 184 ALA A N 1
ATOM 1384 C CA . ALA A 1 184 ? 6.414 -6.893 19.349 1.00 76.81 184 ALA A CA 1
ATOM 1385 C C . ALA A 1 184 ? 6.413 -6.330 17.913 1.00 76.81 184 ALA A C 1
ATOM 1387 O O . ALA A 1 184 ? 5.871 -6.952 16.995 1.00 76.81 184 ALA A O 1
ATOM 1388 N N . ASN A 1 185 ? 7.066 -5.185 17.691 1.00 74.19 185 ASN A N 1
ATOM 1389 C CA . ASN A 1 185 ? 7.162 -4.557 16.370 1.00 74.19 185 ASN A CA 1
ATOM 1390 C C . ASN A 1 185 ? 8.010 -5.379 15.389 1.00 74.19 185 ASN A C 1
ATOM 1392 O O . ASN A 1 185 ? 7.644 -5.523 14.219 1.00 74.19 185 ASN A O 1
ATOM 1396 N N . SER A 1 186 ? 9.124 -5.948 15.854 1.00 78.81 186 SER A N 1
ATOM 1397 C CA . SER A 1 186 ? 9.963 -6.826 15.031 1.00 78.81 186 SER A CA 1
ATOM 1398 C C . SER A 1 186 ? 9.259 -8.144 14.702 1.00 78.81 186 SER A C 1
ATOM 1400 O O . SER A 1 186 ? 9.275 -8.553 13.543 1.00 78.81 186 SER A O 1
ATOM 1402 N N . PHE A 1 187 ? 8.547 -8.752 15.655 1.00 82.88 187 PHE A N 1
ATOM 1403 C CA . PHE A 1 187 ? 7.730 -9.945 15.415 1.00 82.88 187 PHE A CA 1
ATOM 1404 C C . PHE A 1 187 ? 6.593 -9.682 14.418 1.00 82.88 187 PHE A C 1
ATOM 1406 O O . PHE A 1 187 ? 6.388 -10.456 13.484 1.00 82.88 187 PHE A O 1
ATOM 1413 N N . THR A 1 188 ? 5.907 -8.542 14.545 1.00 73.56 188 THR A N 1
ATOM 1414 C CA . THR A 1 188 ? 4.882 -8.110 13.580 1.00 73.56 188 THR A CA 1
ATOM 1415 C C . THR A 1 188 ? 5.479 -7.940 12.180 1.00 73.56 188 THR A C 1
ATOM 1417 O O . THR A 1 188 ? 4.909 -8.410 11.196 1.00 73.56 188 THR A O 1
ATOM 1420 N N . SER A 1 189 ? 6.663 -7.328 12.084 1.00 78.50 189 SER A N 1
ATOM 1421 C CA . SER A 1 189 ? 7.383 -7.165 10.814 1.00 78.50 189 SER A CA 1
ATOM 1422 C C . SER A 1 189 ? 7.827 -8.506 10.218 1.00 78.50 189 SER A C 1
ATOM 1424 O O . SER A 1 189 ? 7.755 -8.692 9.005 1.00 78.50 189 SER A O 1
ATOM 1426 N N . PHE A 1 190 ? 8.265 -9.451 11.054 1.00 81.81 190 PHE A N 1
ATOM 1427 C CA . PHE A 1 190 ? 8.625 -10.808 10.645 1.00 81.81 190 PHE A CA 1
ATOM 1428 C C . PHE A 1 190 ? 7.418 -11.566 10.077 1.00 81.81 190 PHE A C 1
ATOM 1430 O O . PHE A 1 190 ? 7.495 -12.081 8.962 1.00 81.81 190 PHE A O 1
ATOM 1437 N N . LEU A 1 191 ? 6.282 -11.566 10.784 1.00 78.81 191 LEU A N 1
ATOM 1438 C CA . LEU A 1 191 ? 5.048 -12.198 10.307 1.00 78.81 191 LEU A CA 1
ATOM 1439 C C . LEU A 1 191 ? 4.547 -11.572 9.007 1.00 78.81 191 LEU A C 1
ATOM 1441 O O . LEU A 1 191 ? 4.165 -12.295 8.090 1.00 78.81 191 LEU A O 1
ATOM 1445 N N . PHE A 1 192 ? 4.595 -10.242 8.896 1.00 73.75 192 PHE A N 1
ATOM 1446 C CA . PHE A 1 192 ? 4.247 -9.553 7.657 1.00 73.75 192 PHE A CA 1
ATOM 1447 C C . PHE A 1 192 ? 5.103 -10.040 6.483 1.00 73.75 192 PHE A C 1
ATOM 1449 O O . PHE A 1 192 ? 4.561 -10.357 5.427 1.00 73.75 192 PHE A O 1
ATOM 1456 N N . ARG A 1 193 ? 6.426 -10.158 6.668 1.00 77.19 193 ARG A N 1
ATOM 1457 C CA . ARG A 1 193 ? 7.335 -10.666 5.628 1.00 77.19 193 ARG A CA 1
ATOM 1458 C C . ARG A 1 193 ? 7.023 -12.113 5.257 1.00 77.19 193 ARG A C 1
ATOM 1460 O O . ARG A 1 193 ? 6.996 -12.427 4.074 1.00 77.19 193 ARG A O 1
ATOM 1467 N N . LEU A 1 194 ? 6.744 -12.974 6.236 1.00 80.12 194 LEU A N 1
ATOM 1468 C CA . LEU A 1 194 ? 6.394 -14.373 5.982 1.00 80.12 194 LEU A CA 1
ATOM 1469 C C . LEU A 1 194 ? 5.089 -14.494 5.181 1.00 80.12 194 LEU A C 1
ATOM 1471 O O . LEU A 1 194 ? 5.050 -15.181 4.161 1.00 80.12 194 LEU A O 1
ATOM 1475 N N . ILE A 1 195 ? 4.041 -13.775 5.595 1.00 78.19 195 ILE A N 1
ATOM 1476 C CA . ILE A 1 195 ? 2.757 -13.729 4.880 1.00 78.19 195 ILE A CA 1
ATOM 1477 C C . ILE A 1 195 ? 2.951 -13.155 3.475 1.00 78.19 195 ILE A C 1
ATOM 1479 O O . ILE A 1 195 ? 2.377 -13.675 2.520 1.00 78.19 195 ILE A O 1
ATOM 1483 N N . PHE A 1 196 ? 3.771 -12.113 3.330 1.00 75.62 196 PHE A N 1
ATOM 1484 C CA . PHE A 1 196 ? 4.079 -11.508 2.039 1.00 75.62 196 PHE A CA 1
ATOM 1485 C C . PHE A 1 196 ? 4.786 -12.488 1.097 1.00 75.62 196 PHE A C 1
ATOM 1487 O O . PHE A 1 196 ? 4.402 -12.573 -0.065 1.00 75.62 196 PHE A O 1
ATOM 1494 N N . ILE A 1 197 ? 5.759 -13.264 1.588 1.00 79.56 197 ILE A N 1
ATOM 1495 C CA . ILE A 1 197 ? 6.446 -14.300 0.799 1.00 79.56 197 ILE A CA 1
ATOM 1496 C C . ILE A 1 197 ? 5.441 -15.344 0.305 1.00 79.56 197 ILE A C 1
ATOM 1498 O O . ILE A 1 197 ? 5.378 -15.604 -0.894 1.00 79.56 197 ILE A O 1
ATOM 1502 N N . LEU A 1 198 ? 4.625 -15.903 1.204 1.00 82.50 198 LEU A N 1
ATOM 1503 C CA . LEU A 1 198 ? 3.647 -16.941 0.859 1.00 82.50 198 LEU A CA 1
ATOM 1504 C C . LEU A 1 198 ? 2.563 -16.425 -0.091 1.00 82.50 198 LEU A C 1
ATOM 1506 O O . LEU A 1 198 ? 2.213 -17.076 -1.070 1.00 82.50 198 LEU A O 1
ATOM 1510 N N . THR A 1 199 ? 2.036 -15.234 0.184 1.00 76.44 199 THR A N 1
ATOM 1511 C CA . THR A 1 199 ? 1.003 -14.637 -0.664 1.00 76.44 199 THR A CA 1
ATOM 1512 C C . THR A 1 199 ? 1.596 -14.277 -2.021 1.00 76.44 199 THR A C 1
ATOM 1514 O O . THR A 1 199 ? 0.995 -14.568 -3.044 1.00 76.44 199 THR A O 1
ATOM 1517 N N . GLY A 1 200 ? 2.800 -13.707 -2.061 1.00 73.94 200 GLY A N 1
ATOM 1518 C CA . GLY A 1 200 ? 3.459 -13.317 -3.302 1.00 73.94 200 GLY A CA 1
ATOM 1519 C C . GLY A 1 200 ? 3.766 -14.473 -4.239 1.00 73.94 200 GLY A C 1
ATOM 1520 O O . GLY A 1 200 ? 3.554 -14.337 -5.442 1.00 73.94 200 GLY A O 1
ATOM 1521 N N . THR A 1 201 ? 4.199 -15.620 -3.714 1.00 80.56 201 THR A N 1
ATOM 1522 C CA . THR A 1 201 ? 4.448 -16.813 -4.536 1.00 80.56 201 THR A CA 1
ATOM 1523 C C . THR A 1 201 ? 3.155 -17.388 -5.104 1.00 80.56 201 THR A C 1
ATOM 1525 O O . THR A 1 201 ? 3.074 -17.625 -6.310 1.00 80.56 201 THR A O 1
ATOM 1528 N N . VAL A 1 202 ? 2.118 -17.544 -4.275 1.00 81.81 202 VAL A N 1
ATOM 1529 C CA . VAL A 1 202 ? 0.798 -18.029 -4.714 1.00 81.81 202 VAL A CA 1
ATOM 1530 C C . VAL A 1 202 ? 0.214 -17.106 -5.776 1.00 81.81 202 VAL A C 1
ATOM 1532 O O . VAL A 1 202 ? -0.223 -17.554 -6.832 1.00 81.81 202 VAL A O 1
ATOM 1535 N N . ILE A 1 203 ? 0.244 -15.802 -5.522 1.00 78.81 203 ILE A N 1
ATOM 1536 C CA . ILE A 1 203 ? -0.305 -14.802 -6.428 1.00 78.81 203 ILE A CA 1
ATOM 1537 C C . ILE A 1 203 ? 0.496 -14.705 -7.728 1.00 78.81 203 ILE A C 1
ATOM 1539 O O . ILE A 1 203 ? -0.106 -14.569 -8.793 1.00 78.81 203 ILE A O 1
ATOM 1543 N N . GLY A 1 204 ? 1.821 -14.844 -7.671 1.00 73.69 204 GLY A N 1
ATOM 1544 C CA . GLY A 1 204 ? 2.665 -14.950 -8.859 1.00 73.69 204 GLY A CA 1
ATOM 1545 C C . GLY A 1 204 ? 2.293 -16.152 -9.729 1.00 73.69 204 GLY A C 1
ATOM 1546 O O . GLY A 1 204 ? 2.138 -15.997 -10.939 1.00 73.69 204 GLY A O 1
ATOM 1547 N N . TYR A 1 205 ? 2.069 -17.322 -9.122 1.00 79.25 205 TYR A N 1
ATOM 1548 C CA . TYR A 1 205 ? 1.629 -18.520 -9.845 1.00 79.25 205 TYR A CA 1
ATOM 1549 C C . TYR A 1 205 ? 0.229 -18.344 -10.451 1.00 79.25 205 TYR A C 1
ATOM 1551 O O . TYR A 1 205 ? 0.013 -18.640 -11.623 1.00 79.25 205 TYR A O 1
ATOM 1559 N N . VAL A 1 206 ? -0.717 -17.772 -9.697 1.00 77.94 206 VAL A N 1
ATOM 1560 C CA . VAL A 1 206 ? -2.064 -17.459 -10.207 1.00 77.94 206 VAL A CA 1
ATOM 1561 C C . VAL A 1 206 ? -2.003 -16.470 -11.376 1.00 77.94 206 VAL A C 1
ATOM 1563 O O . VAL A 1 206 ? -2.739 -16.623 -12.348 1.00 77.94 206 VAL A O 1
ATOM 1566 N N . ALA A 1 207 ? -1.103 -15.484 -11.336 1.00 75.69 207 ALA A N 1
ATOM 1567 C CA . ALA A 1 207 ? -0.934 -14.522 -12.423 1.00 75.69 207 ALA A CA 1
ATOM 1568 C C . ALA A 1 207 ? -0.444 -15.171 -13.734 1.00 75.69 207 ALA A C 1
ATOM 1570 O O . ALA A 1 207 ? -0.752 -14.663 -14.814 1.00 75.69 207 ALA A O 1
ATOM 1571 N N . GLN A 1 208 ? 0.255 -16.312 -13.670 1.00 79.56 208 GLN A N 1
ATOM 1572 C CA . GLN A 1 208 ? 0.683 -17.058 -14.861 1.00 79.56 208 GLN A CA 1
ATOM 1573 C C . GLN A 1 208 ? -0.472 -17.744 -15.597 1.00 79.56 208 GLN A C 1
ATOM 1575 O O . GLN A 1 208 ? -0.330 -18.050 -16.778 1.00 79.56 208 GLN A O 1
ATOM 1580 N N . LEU A 1 209 ? -1.629 -17.926 -14.953 1.00 80.88 209 LEU A N 1
ATOM 1581 C CA . LEU A 1 209 ? -2.819 -18.506 -15.585 1.00 80.88 209 LEU A CA 1
ATOM 1582 C C . LEU A 1 209 ? -3.467 -17.563 -16.615 1.00 80.88 209 LEU A C 1
ATOM 1584 O O . LEU A 1 209 ? -4.397 -17.965 -17.305 1.00 80.88 209 LEU A O 1
ATOM 1588 N N . GLN A 1 210 ? -2.995 -16.311 -16.718 1.00 77.19 210 GLN A N 1
ATOM 1589 C CA . GLN A 1 210 ? -3.452 -15.280 -17.666 1.00 77.19 210 GLN A CA 1
ATOM 1590 C C . GLN A 1 210 ? -4.963 -14.974 -17.623 1.00 77.19 210 GLN A C 1
ATOM 1592 O O . GLN A 1 210 ? -5.488 -14.309 -18.515 1.00 77.19 210 GLN A O 1
ATOM 1597 N N . LEU A 1 211 ? -5.660 -15.389 -16.560 1.00 78.00 211 LEU A N 1
ATOM 1598 C CA . LEU A 1 211 ? -7.073 -15.094 -16.338 1.00 78.00 211 LEU A CA 1
ATOM 1599 C C . LEU A 1 211 ? -7.237 -13.669 -15.772 1.00 78.00 211 LEU A C 1
ATOM 1601 O O . LEU A 1 211 ? -6.729 -13.387 -14.678 1.00 78.00 211 LEU A O 1
ATOM 1605 N N . PRO A 1 212 ? -7.938 -12.751 -16.474 1.00 73.81 212 PRO A N 1
ATOM 1606 C CA . PRO A 1 212 ? -8.132 -11.380 -16.006 1.00 73.81 212 PRO A CA 1
ATOM 1607 C C . PRO A 1 212 ? -8.787 -11.337 -14.620 1.00 73.81 212 PRO A C 1
ATOM 1609 O O . PRO A 1 212 ? -9.773 -12.023 -14.371 1.00 73.81 212 PRO A O 1
ATOM 1612 N N . GLY A 1 213 ? -8.232 -10.540 -13.703 1.00 74.38 213 GLY A N 1
ATOM 1613 C CA . GLY A 1 213 ? -8.801 -10.320 -12.367 1.00 74.38 213 GLY A CA 1
ATOM 1614 C C . GLY A 1 213 ? -8.639 -11.475 -11.366 1.00 74.38 213 GLY A C 1
ATOM 1615 O O . GLY A 1 213 ? -8.771 -11.234 -10.169 1.00 74.38 213 GLY A O 1
ATOM 1616 N N . MET A 1 214 ? -8.266 -12.688 -11.797 1.00 80.38 214 MET A N 1
ATOM 1617 C CA . MET A 1 214 ? -8.212 -13.876 -10.929 1.00 80.38 214 MET A CA 1
ATOM 1618 C C . MET A 1 214 ? -7.298 -13.692 -9.714 1.00 80.38 214 MET A C 1
ATOM 1620 O O . MET A 1 214 ? -7.684 -14.017 -8.594 1.00 80.38 214 MET A O 1
ATOM 1624 N N . ALA A 1 215 ? -6.109 -13.122 -9.909 1.00 81.38 215 ALA A N 1
ATOM 1625 C CA . ALA A 1 215 ? -5.175 -12.872 -8.816 1.00 81.38 215 ALA A CA 1
ATOM 1626 C C . ALA A 1 215 ? -5.767 -11.932 -7.749 1.00 81.38 215 ALA A C 1
ATOM 1628 O O . ALA A 1 215 ? -5.646 -12.185 -6.553 1.00 81.38 215 ALA A O 1
ATOM 1629 N N . LEU A 1 216 ? -6.475 -10.884 -8.177 1.00 80.69 216 LEU A N 1
ATOM 1630 C CA . LEU A 1 216 ? -7.145 -9.944 -7.278 1.00 80.69 216 LEU A CA 1
ATOM 1631 C C . LEU A 1 216 ? -8.332 -10.597 -6.561 1.00 80.69 216 LEU A C 1
ATOM 1633 O O . LEU A 1 216 ? -8.516 -10.375 -5.366 1.00 80.69 216 LEU A O 1
ATOM 1637 N N . THR A 1 217 ? -9.094 -11.453 -7.245 1.00 85.00 217 THR A N 1
ATOM 1638 C CA . THR A 1 217 ? -10.185 -12.222 -6.634 1.00 85.00 217 THR A CA 1
ATOM 1639 C C . THR A 1 217 ? -9.672 -13.212 -5.591 1.00 85.00 217 THR A C 1
ATOM 1641 O O . THR A 1 217 ? -10.266 -13.309 -4.521 1.00 85.00 217 THR A O 1
ATOM 1644 N N . VAL A 1 218 ? -8.556 -13.904 -5.847 1.00 85.06 218 VAL A N 1
ATOM 1645 C CA . VAL A 1 218 ? -7.930 -14.825 -4.879 1.00 85.06 218 VAL A CA 1
ATOM 1646 C C . VAL A 1 218 ? -7.473 -14.074 -3.626 1.00 85.06 218 VAL A C 1
ATOM 1648 O O . VAL A 1 218 ? -7.745 -14.527 -2.513 1.00 85.06 218 VAL A O 1
ATOM 1651 N N . ILE A 1 219 ? -6.854 -12.897 -3.780 1.00 83.50 219 ILE A N 1
ATOM 1652 C CA . ILE A 1 219 ? -6.513 -12.038 -2.633 1.00 83.50 219 ILE A CA 1
ATOM 1653 C C . ILE A 1 219 ? -7.785 -11.575 -1.911 1.00 83.50 219 ILE A C 1
ATOM 1655 O O . ILE A 1 219 ? -7.869 -11.642 -0.689 1.00 83.50 219 ILE A O 1
ATOM 1659 N N . GLY A 1 220 ? -8.810 -11.137 -2.642 1.00 82.31 220 GLY A N 1
ATOM 1660 C CA . GLY A 1 220 ? -10.090 -10.742 -2.055 1.00 82.31 220 GLY A CA 1
ATOM 1661 C C . GLY A 1 220 ? -10.737 -11.864 -1.236 1.00 82.31 220 GLY A C 1
ATOM 1662 O O . GLY A 1 220 ? -11.189 -11.630 -0.117 1.00 82.31 220 GLY A O 1
ATOM 1663 N N . ALA A 1 221 ? -10.715 -13.094 -1.751 1.00 88.31 221 ALA A N 1
ATOM 1664 C CA . ALA A 1 221 ? -11.220 -14.279 -1.067 1.00 88.31 221 ALA A CA 1
ATOM 1665 C C . ALA A 1 221 ? -10.420 -14.612 0.204 1.00 88.31 221 ALA A C 1
ATOM 1667 O O . ALA A 1 221 ? -11.017 -14.973 1.219 1.00 88.31 221 ALA A O 1
ATOM 1668 N N . SER A 1 222 ? -9.094 -14.435 0.201 1.00 85.50 222 SER A N 1
ATOM 1669 C CA . SER A 1 222 ? -8.294 -14.624 1.417 1.00 85.50 222 SER A CA 1
ATOM 1670 C C . SER A 1 222 ? -8.616 -13.569 2.482 1.00 85.50 222 SER A C 1
ATOM 1672 O O . SER A 1 222 ? -8.736 -13.913 3.658 1.00 85.50 222 SER A O 1
ATOM 1674 N N . TYR A 1 223 ? -8.878 -12.315 2.094 1.00 84.06 223 TYR A N 1
ATOM 1675 C CA . TYR A 1 223 ? -9.376 -11.290 3.021 1.00 84.06 223 TYR A CA 1
ATOM 1676 C C . TYR A 1 223 ? -10.769 -11.616 3.578 1.00 84.06 223 TYR A C 1
ATOM 1678 O O . TYR A 1 223 ? -11.013 -11.352 4.754 1.00 84.06 223 TYR A O 1
ATOM 1686 N N . ILE A 1 224 ? -11.660 -12.231 2.789 1.00 89.38 224 ILE A N 1
ATOM 1687 C CA . ILE A 1 224 ? -12.948 -12.742 3.292 1.00 89.38 224 ILE A CA 1
ATOM 1688 C C . ILE A 1 224 ? -12.701 -13.811 4.360 1.00 89.38 224 ILE A C 1
ATOM 1690 O O . ILE A 1 224 ? -13.265 -13.727 5.450 1.00 89.38 224 ILE A O 1
ATOM 1694 N N . ALA A 1 225 ? -11.826 -14.783 4.091 1.00 86.31 225 ALA A N 1
ATOM 1695 C CA . ALA A 1 225 ? -11.492 -15.819 5.066 1.00 86.31 225 ALA A CA 1
ATOM 1696 C C . ALA A 1 225 ? -10.934 -15.214 6.368 1.00 86.31 225 ALA A C 1
ATOM 1698 O O . ALA A 1 225 ? -11.414 -15.540 7.453 1.00 86.31 225 ALA A O 1
ATOM 1699 N N . VAL A 1 226 ? -9.998 -14.263 6.270 1.00 84.19 226 VAL A N 1
ATOM 1700 C CA . VAL A 1 226 ? -9.449 -13.534 7.429 1.00 84.19 226 VAL A CA 1
ATOM 1701 C C . VAL A 1 226 ? -10.534 -12.748 8.170 1.00 84.19 226 VAL A C 1
ATOM 1703 O O . VAL A 1 226 ? -10.529 -12.705 9.402 1.00 84.19 226 VAL A O 1
ATOM 1706 N N . PHE A 1 227 ? -11.492 -12.150 7.460 1.00 84.06 227 PHE A N 1
ATOM 1707 C CA . PHE A 1 227 ? -12.602 -11.438 8.085 1.00 84.06 227 PHE A CA 1
ATOM 1708 C C . PHE A 1 227 ? -13.426 -12.363 8.986 1.00 84.06 227 PHE A C 1
ATOM 1710 O O . PHE A 1 227 ? -13.628 -12.059 10.163 1.00 84.06 227 PHE A O 1
ATOM 1717 N N . PHE A 1 228 ? -13.843 -13.516 8.462 1.00 90.88 228 PHE A N 1
ATOM 1718 C CA . PHE A 1 228 ? -14.634 -14.481 9.224 1.00 90.88 228 PHE A CA 1
ATOM 1719 C C . PHE A 1 228 ? -13.831 -15.146 10.347 1.00 90.88 228 PHE A C 1
ATOM 1721 O O . PHE A 1 228 ? -14.333 -15.262 11.462 1.00 90.88 228 PHE A O 1
ATOM 1728 N N . MET A 1 229 ? -12.588 -15.553 10.079 1.00 84.06 229 MET A N 1
ATOM 1729 C CA . MET A 1 229 ? -11.772 -16.305 11.038 1.00 84.06 229 MET A CA 1
ATOM 1730 C C . MET A 1 229 ? -11.165 -15.435 12.141 1.00 84.06 229 MET A C 1
ATOM 1732 O O . MET A 1 229 ? -10.946 -15.928 13.243 1.00 84.06 229 MET A O 1
ATOM 1736 N N . VAL A 1 230 ? -10.872 -14.161 11.863 1.00 86.88 230 VAL A N 1
ATOM 1737 C CA . VAL A 1 230 ? -10.106 -13.301 12.781 1.00 86.88 230 VAL A CA 1
ATOM 1738 C C . VAL A 1 230 ? -10.898 -12.065 13.193 1.00 86.88 230 VAL A C 1
ATOM 1740 O O . VAL A 1 230 ? -11.014 -11.782 14.386 1.00 86.88 230 VAL A O 1
ATOM 1743 N N . MET A 1 231 ? -11.476 -11.327 12.241 1.00 84.69 231 MET A N 1
ATOM 1744 C CA . MET A 1 231 ? -12.152 -10.065 12.569 1.00 84.69 231 MET A CA 1
ATOM 1745 C C . MET A 1 231 ? -13.474 -10.278 13.303 1.00 84.69 231 MET A C 1
ATOM 1747 O O . MET A 1 231 ? -13.724 -9.569 14.273 1.00 84.69 231 MET A O 1
ATOM 1751 N N . ILE A 1 232 ? -14.305 -11.250 12.915 1.00 88.19 232 ILE A N 1
ATOM 1752 C CA . ILE A 1 232 ? -15.580 -11.507 13.607 1.00 88.19 232 ILE A CA 1
ATOM 1753 C C . ILE A 1 232 ? -15.368 -11.894 15.081 1.00 88.19 232 ILE A C 1
ATOM 1755 O O . ILE A 1 232 ? -15.971 -11.234 15.935 1.00 88.19 232 ILE A O 1
ATOM 1759 N N . PRO A 1 233 ? -14.504 -12.873 15.427 1.00 90.50 233 PRO A N 1
ATOM 1760 C CA . PRO A 1 233 ? -14.220 -13.187 16.827 1.00 90.50 233 PRO A CA 1
ATOM 1761 C C . PRO A 1 233 ? -13.675 -11.986 17.602 1.00 90.50 233 PRO A C 1
ATOM 1763 O O . PRO A 1 233 ? -14.097 -11.731 18.730 1.00 90.50 233 PRO A O 1
ATOM 1766 N N . LEU A 1 234 ? -12.791 -11.193 16.984 1.00 86.75 234 LEU A N 1
ATOM 1767 C CA . LEU A 1 234 ? -12.258 -9.978 17.598 1.00 86.75 234 LEU A CA 1
ATOM 1768 C C . LEU A 1 234 ? -13.361 -8.944 17.868 1.00 86.75 234 LEU A C 1
ATOM 1770 O O . LEU A 1 234 ? -13.425 -8.381 18.959 1.00 86.75 234 LEU A O 1
ATOM 1774 N N . ILE A 1 235 ? -14.259 -8.710 16.908 1.00 90.12 235 ILE A N 1
ATOM 1775 C CA . ILE A 1 235 ? -15.390 -7.785 17.054 1.00 90.12 235 ILE A CA 1
ATOM 1776 C C . ILE A 1 235 ? -16.316 -8.243 18.185 1.00 90.12 235 ILE A C 1
ATOM 1778 O O . ILE A 1 235 ? -16.731 -7.421 19.004 1.00 90.12 235 ILE A O 1
ATOM 1782 N N . GLN A 1 236 ? -16.633 -9.538 18.250 1.00 91.56 236 GLN A N 1
ATOM 1783 C CA . GLN A 1 236 ? -17.449 -10.110 19.324 1.00 91.56 236 GLN A CA 1
ATOM 1784 C C . GLN A 1 236 ? -16.777 -9.926 20.688 1.00 91.56 236 GLN A C 1
ATOM 1786 O O . GLN A 1 236 ? -17.420 -9.483 21.638 1.00 91.56 236 GLN A O 1
ATOM 1791 N N . TRP A 1 237 ? -15.470 -10.178 20.773 1.00 88.38 237 TRP A N 1
ATOM 1792 C CA . TRP A 1 237 ? -14.696 -9.982 21.995 1.00 88.38 237 TRP A CA 1
ATOM 1793 C C . TRP A 1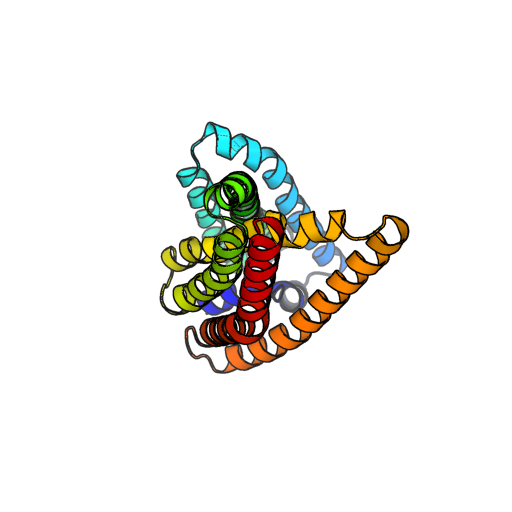 237 ? -14.712 -8.522 22.470 1.00 88.38 237 TRP A C 1
ATOM 1795 O O . TRP A 1 237 ? -14.985 -8.257 23.642 1.00 88.38 237 TRP A O 1
ATOM 1805 N N . VAL A 1 238 ? -14.512 -7.563 21.558 1.00 86.44 238 VAL A N 1
ATOM 1806 C CA . VAL A 1 238 ? -14.581 -6.124 21.870 1.00 86.44 238 VAL A CA 1
ATOM 1807 C C . VAL A 1 238 ? -15.975 -5.731 22.364 1.00 86.44 238 VAL A C 1
ATOM 1809 O O . VAL A 1 238 ? -16.081 -5.045 23.382 1.00 86.44 238 VAL A O 1
ATOM 1812 N N . LYS A 1 239 ? -17.045 -6.184 21.693 1.00 88.69 239 LYS A N 1
ATOM 1813 C CA . LYS A 1 239 ? -18.430 -5.907 22.117 1.00 88.69 239 LYS A CA 1
ATOM 1814 C C . LYS A 1 239 ? -18.707 -6.439 23.524 1.00 88.69 239 LYS A C 1
ATOM 1816 O O . LYS A 1 239 ? -19.262 -5.713 24.345 1.00 88.69 239 LYS A O 1
ATOM 1821 N N . ASN A 1 240 ? -18.263 -7.659 23.820 1.00 88.44 240 ASN A N 1
ATOM 1822 C CA . ASN A 1 240 ? -18.458 -8.282 25.129 1.00 88.44 240 ASN A CA 1
ATOM 1823 C C . ASN A 1 240 ? -17.742 -7.511 26.249 1.00 88.44 240 ASN A C 1
ATOM 1825 O O . ASN A 1 240 ? -18.288 -7.362 27.340 1.00 88.44 240 ASN A O 1
ATOM 1829 N N . ILE A 1 241 ? -16.538 -6.988 25.995 1.00 83.69 241 ILE A N 1
ATOM 1830 C CA . ILE A 1 241 ? -15.824 -6.150 26.971 1.00 83.69 241 ILE A CA 1
ATOM 1831 C C . ILE A 1 241 ? -16.568 -4.843 27.220 1.00 83.69 241 ILE A C 1
ATOM 1833 O O . ILE A 1 241 ? -16.740 -4.455 28.372 1.00 83.69 241 ILE A O 1
ATOM 1837 N N . GLN A 1 242 ? -17.033 -4.174 26.164 1.00 80.44 242 GLN A N 1
ATOM 1838 C CA . GLN A 1 242 ? -17.771 -2.918 26.306 1.00 80.44 242 GLN A CA 1
ATOM 1839 C C . GLN A 1 242 ? -19.068 -3.104 27.104 1.00 80.44 242 GLN A C 1
ATOM 1841 O O . GLN A 1 242 ? -19.392 -2.259 27.932 1.00 80.44 242 GLN A O 1
ATOM 1846 N N . GLN A 1 243 ? -19.765 -4.228 26.915 1.00 77.00 243 GLN A N 1
ATOM 1847 C CA . GLN A 1 243 ? -20.959 -4.573 27.692 1.00 77.00 243 GLN A CA 1
ATOM 1848 C C . GLN A 1 243 ? -20.649 -4.807 29.174 1.00 77.00 243 GLN A C 1
ATOM 1850 O O . GLN A 1 243 ? -21.383 -4.318 30.022 1.00 77.00 243 GLN A O 1
ATOM 1855 N N . ARG A 1 244 ? -19.550 -5.502 29.496 1.00 76.00 244 ARG A N 1
ATOM 1856 C CA . ARG A 1 244 ? -19.136 -5.752 30.890 1.00 76.00 244 ARG A CA 1
ATOM 1857 C C . ARG A 1 244 ? -18.696 -4.497 31.641 1.00 76.00 244 ARG A C 1
ATOM 1859 O O . ARG A 1 244 ? -18.778 -4.485 32.855 1.00 76.00 244 ARG A O 1
ATOM 1866 N N . VAL A 1 245 ? -18.181 -3.488 30.940 1.00 73.75 245 VAL A N 1
ATOM 1867 C CA . VAL A 1 245 ? -17.778 -2.204 31.545 1.00 73.75 245 VAL A CA 1
ATOM 1868 C C . VAL A 1 245 ? -18.983 -1.282 31.769 1.00 73.75 245 VAL A C 1
ATOM 1870 O O . VAL A 1 245 ? -18.921 -0.396 32.614 1.00 73.75 245 VAL A O 1
ATOM 1873 N N . ALA A 1 246 ? -20.058 -1.459 30.996 1.00 68.06 246 ALA A N 1
ATOM 1874 C CA . ALA A 1 246 ? -21.272 -0.651 31.090 1.00 68.06 246 ALA A CA 1
ATOM 1875 C C . ALA A 1 246 ? -22.314 -1.193 32.090 1.00 68.06 246 ALA A C 1
ATOM 1877 O O . ALA A 1 246 ? -23.250 -0.465 32.414 1.00 68.06 246 ALA A O 1
ATOM 1878 N N . ALA A 1 247 ? -22.174 -2.452 32.517 1.00 61.59 247 ALA A N 1
ATOM 1879 C CA . ALA A 1 247 ? -23.004 -3.117 33.523 1.00 61.59 247 ALA A CA 1
ATOM 1880 C C . ALA A 1 247 ? -22.392 -2.968 34.921 1.00 61.59 247 ALA A C 1
ATOM 1882 O O . ALA A 1 247 ? -23.181 -2.825 35.879 1.00 61.59 247 ALA A O 1
#

Sequence (247 aa):
MIYGLSFFQCFMLTVPVIVPFFASKGLSLVEIFYLQAVFAMTLVFPEAPSGYFADLFGRRNALMVGSVPHVLGYLVLNYADNIGGLMAFEIVLGIAASSLWCAQGFTTAITTRIGFGIERRLGAAMTLSLIGILPVVGHIGMAFAPGQAGIVIALMLFAGRGLNQVILVNALNRRVPSEFRATANSFTSFLFRLIFILTGTVIGYVAQLQLPGMALTVIGASYIAVFFMVMIPLIQWVKNIQQRVAA

Radius of gyration: 20.87 Å; chains: 1; bounding box: 51×43×62 Å

pLDDT: mean 76.52, std 13.92, range [29.11, 92.69]